Protein AF-A0A973G5G2-F1 (afdb_monomer)

Mean predicted aligned error: 9.24 Å

Sequence (227 aa):
MKKFGMILIFLMLTATFGAIELVQAQTAVSEKSVKGTSDQNSVIKGNQTISVSGNRSLNVGGRIDTNAGTDDVLTVGRNRTVNVSRNESEAVGTNHSLNVGASQNIAIGADQTVTVGATRRVSVGSHENTTIGGSQAVRVAKSMNTEIGDDKSERVGKNTLHKSGKDIVIEAGDQITLKAGSAMIVLKKNGEIIISGKDISVQGSGKINVKAAGTVELKGSKLITDK
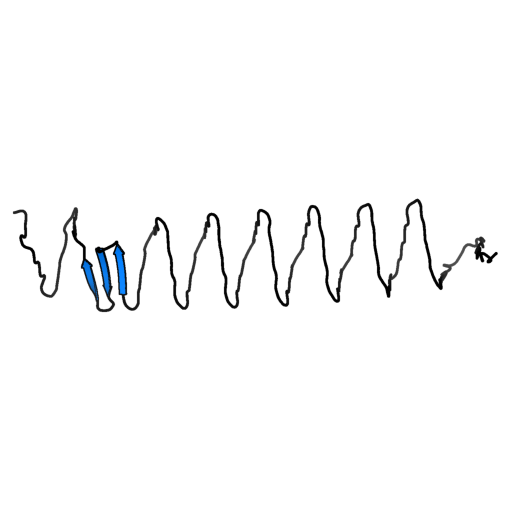
Radius of gyration: 41.06 Å; Cα contacts (8 Å, |Δi|>4): 42; chains: 1; bounding box: 90×42×122 Å

Secondary structure (DSSP, 8-state):
----------------SS----------SS------SS------SS------SS------SS------SS------SS------SS------SS------SS------SS------SS------SS------SS------SS------SS------SS------SS------SSEEEEEETTEEEEEETTS-EEEE-S------SSPPP---SS------S------

Solvent-accessible surface area (backbone atoms only — not comparable to full-atom values): 18568 Å² total; per-residue (Å²): 143,79,86,82,84,77,84,80,88,82,83,89,85,89,80,89,84,78,90,78,84,77,85,82,82,85,89,70,97,83,78,87,87,87,86,76,96,65,92,86,89,86,88,74,93,70,89,87,86,87,87,72,94,72,87,88,86,87,89,72,96,72,86,87,87,85,84,65,98,74,80,85,88,87,85,70,99,74,85,86,88,86,88,76,94,79,82,88,87,87,87,73,95,83,79,88,86,86,87,75,96,84,81,89,86,88,87,76,93,77,85,87,88,87,87,75,96,82,81,89,86,86,86,75,96,79,81,87,87,86,86,75,95,72,88,85,86,88,87,75,96,84,80,86,86,87,87,73,96,71,90,86,87,87,88,73,97,76,86,86,84,90,85,62,100,70,80,86,87,85,86,61,87,57,56,49,78,50,77,57,94,85,30,38,40,37,43,38,70,88,71,54,71,48,79,48,51,98,77,84,87,87,85,62,99,66,85,84,87,86,85,65,99,66,85,85,89,86,88,68,101,73,86,88,74,90,130

Foldseek 3Di:
DDDDPDPDDDDDDDDDDDDDDDDDDDDDPPDDDDDDPDDDDDDDPDDDDDDDPDDDDDDDPDDDDDDDPDDDDDDDPDDDDDDDPDDDDDDDDPDDDDDDDPDDDDDDPDDDDDDDPPDDDDDDPPDDDDDDPDDDDDDDDPDDDDDDPDDDDDDDPDDDDDDDPDDDDDDDPAKDWDDDPPFIWMQGPVRDIDGDDPDDDDDDPDDDDDDDPDDDDDDDPDDDDDD

Structure (mmCIF, N/CA/C/O backbone):
data_AF-A0A973G5G2-F1
#
_entry.id   AF-A0A973G5G2-F1
#
loop_
_atom_site.group_PDB
_atom_site.id
_atom_site.type_symbol
_atom_site.label_atom_id
_atom_site.label_alt_id
_atom_site.label_comp_id
_atom_site.label_asym_id
_atom_site.label_entity_id
_atom_site.label_seq_id
_atom_site.pdbx_PDB_ins_code
_atom_site.Cartn_x
_atom_site.Cartn_y
_atom_site.Cartn_z
_atom_site.occupancy
_atom_site.B_iso_or_equiv
_atom_site.auth_seq_id
_atom_site.auth_comp_id
_atom_site.auth_asym_id
_atom_site.auth_atom_id
_atom_site.pdbx_PDB_model_num
ATOM 1 N N . MET A 1 1 ? 49.455 -24.389 -53.774 1.00 40.56 1 MET A N 1
ATOM 2 C CA . MET A 1 1 ? 49.291 -23.323 -54.787 1.00 40.56 1 MET A CA 1
ATOM 3 C C . MET A 1 1 ? 47.820 -23.226 -55.185 1.00 40.56 1 MET A C 1
ATOM 5 O O . MET A 1 1 ? 47.367 -23.996 -56.019 1.00 40.56 1 MET A O 1
ATOM 9 N N . LYS A 1 2 ? 47.047 -22.345 -54.542 1.00 37.03 2 LYS A N 1
ATOM 10 C CA . LYS A 1 2 ? 45.670 -22.009 -54.944 1.00 37.03 2 LYS A CA 1
ATOM 11 C C . LYS A 1 2 ? 45.592 -20.485 -55.030 1.00 37.03 2 LYS A C 1
ATOM 13 O O . LYS A 1 2 ? 46.045 -19.795 -54.124 1.00 37.03 2 LYS A O 1
ATOM 18 N N . LYS A 1 3 ? 45.174 -20.005 -56.200 1.00 35.41 3 LYS A N 1
ATOM 19 C CA . LYS A 1 3 ? 45.321 -18.633 -56.696 1.00 35.41 3 LYS A CA 1
ATOM 20 C C . LYS A 1 3 ? 44.462 -17.659 -55.879 1.00 35.41 3 LYS A C 1
ATOM 22 O O . LYS A 1 3 ? 43.253 -17.843 -55.799 1.00 35.41 3 LYS A O 1
ATOM 27 N N . PHE A 1 4 ? 45.082 -16.619 -55.322 1.00 34.94 4 PHE A N 1
ATOM 28 C CA . PHE A 1 4 ? 44.383 -15.432 -54.828 1.00 34.94 4 PHE A CA 1
ATOM 29 C C . PHE A 1 4 ? 43.901 -14.620 -56.036 1.00 34.94 4 PHE A C 1
ATOM 31 O O . PHE A 1 4 ? 44.701 -14.007 -56.738 1.00 34.94 4 PHE A O 1
ATOM 38 N N . GLY A 1 5 ? 42.597 -14.644 -56.304 1.00 35.00 5 GLY A N 1
ATOM 39 C CA . GLY A 1 5 ? 41.954 -13.707 -57.221 1.00 35.00 5 GLY A CA 1
ATOM 40 C C . GLY A 1 5 ? 41.713 -12.384 -56.502 1.00 35.00 5 GLY A C 1
ATOM 41 O O . GLY A 1 5 ? 40.655 -12.184 -55.918 1.00 35.00 5 GLY A O 1
ATOM 42 N N . MET A 1 6 ? 42.714 -11.506 -56.500 1.00 35.34 6 MET A N 1
ATOM 43 C CA . MET A 1 6 ? 42.581 -10.124 -56.047 1.00 35.34 6 MET A CA 1
ATOM 44 C C . MET A 1 6 ? 41.843 -9.342 -57.140 1.00 35.34 6 MET A C 1
ATOM 46 O O . MET A 1 6 ? 42.436 -8.995 -58.158 1.00 35.34 6 MET A O 1
ATOM 50 N N . ILE A 1 7 ? 40.539 -9.102 -56.972 1.00 39.38 7 ILE A N 1
ATOM 51 C CA . ILE A 1 7 ? 39.810 -8.151 -57.820 1.00 39.38 7 ILE A CA 1
ATOM 52 C C . ILE A 1 7 ? 40.227 -6.748 -57.371 1.00 39.38 7 ILE A C 1
ATOM 54 O O . ILE A 1 7 ? 39.720 -6.194 -56.399 1.00 39.38 7 ILE A O 1
ATOM 58 N N . LEU A 1 8 ? 41.230 -6.223 -58.068 1.00 32.44 8 LEU A N 1
ATOM 59 C CA . LEU A 1 8 ? 41.666 -4.838 -58.025 1.00 32.44 8 LEU A CA 1
ATOM 60 C C . LEU A 1 8 ? 40.688 -4.024 -58.887 1.00 32.44 8 LEU A C 1
ATOM 62 O O . LEU A 1 8 ? 40.779 -4.052 -60.111 1.00 32.44 8 LEU A O 1
ATOM 66 N N . ILE A 1 9 ? 39.729 -3.325 -58.276 1.00 41.38 9 ILE A N 1
ATOM 67 C CA . ILE A 1 9 ? 38.978 -2.272 -58.974 1.00 41.38 9 ILE A CA 1
ATOM 68 C C . ILE A 1 9 ? 39.689 -0.957 -58.671 1.00 41.38 9 ILE A C 1
ATOM 70 O O . ILE A 1 9 ? 39.568 -0.411 -57.578 1.00 41.38 9 ILE A O 1
ATOM 74 N N . PHE A 1 10 ? 40.452 -0.470 -59.647 1.00 41.41 10 PHE A N 1
ATOM 75 C CA . PHE A 1 10 ? 40.953 0.897 -59.678 1.00 41.41 10 PHE A CA 1
ATOM 76 C C . PHE A 1 10 ? 40.547 1.510 -61.017 1.00 41.41 10 PHE A C 1
ATOM 78 O O . PHE A 1 10 ? 41.034 1.086 -62.062 1.00 41.41 10 PHE A O 1
ATOM 85 N N . LEU A 1 11 ? 39.665 2.509 -60.991 1.00 40.06 11 LEU A N 1
ATOM 86 C CA . LEU A 1 11 ? 39.620 3.515 -62.047 1.00 40.06 11 LEU A CA 1
ATOM 87 C C . LEU A 1 11 ? 39.282 4.876 -61.430 1.00 40.06 11 LEU A C 1
ATOM 89 O O . LEU A 1 11 ? 38.150 5.149 -61.044 1.00 40.06 11 LEU A O 1
ATOM 93 N N . MET A 1 12 ? 40.317 5.705 -61.323 1.00 47.62 12 MET A N 1
ATOM 94 C CA . MET A 1 12 ? 40.243 7.161 -61.232 1.00 47.62 12 MET A CA 1
ATOM 95 C C . MET A 1 12 ? 40.042 7.716 -62.648 1.00 47.62 12 MET A C 1
ATOM 97 O O . MET A 1 12 ? 40.896 7.452 -63.491 1.00 47.62 12 MET A O 1
ATOM 101 N N . LEU A 1 13 ? 38.996 8.514 -62.898 1.00 37.25 13 LEU A N 1
ATOM 102 C CA . LEU A 1 13 ? 39.094 9.706 -63.756 1.00 37.25 13 LEU A CA 1
ATOM 103 C C . LEU A 1 13 ? 37.899 10.656 -63.549 1.00 37.25 13 LEU A C 1
ATOM 105 O O . LEU A 1 13 ? 36.748 10.239 -63.487 1.00 37.25 13 LEU A O 1
ATOM 109 N N . THR A 1 14 ? 38.219 11.941 -63.417 1.00 56.00 14 THR A N 1
ATOM 110 C CA . THR A 1 14 ? 37.361 13.090 -63.093 1.00 56.00 14 THR A CA 1
ATOM 111 C C . THR A 1 14 ? 36.607 13.651 -64.305 1.00 56.00 14 THR A C 1
ATOM 113 O O . THR A 1 14 ? 37.226 13.845 -65.348 1.00 56.00 14 THR A O 1
ATOM 116 N N . ALA A 1 15 ? 35.340 14.052 -64.138 1.00 37.00 15 ALA A N 1
ATOM 117 C CA . ALA A 1 15 ? 34.684 15.086 -64.951 1.00 37.00 15 ALA A CA 1
ATOM 118 C C . ALA A 1 15 ? 33.550 15.756 -64.151 1.00 37.00 15 ALA A C 1
ATOM 120 O O . ALA A 1 15 ? 32.778 15.090 -63.465 1.00 37.00 15 ALA A O 1
ATOM 121 N N . THR A 1 16 ? 33.487 17.085 -64.201 1.00 45.72 16 THR A N 1
ATOM 122 C CA . THR A 1 16 ? 32.404 17.916 -63.665 1.00 45.72 16 THR A CA 1
ATOM 123 C C . THR A 1 16 ? 31.118 17.777 -64.496 1.00 45.72 16 THR A C 1
ATOM 125 O O . THR A 1 16 ? 31.180 17.532 -65.695 1.00 45.72 16 THR A O 1
ATOM 128 N N . PHE A 1 17 ? 29.984 18.046 -63.830 1.00 41.94 17 PHE A N 1
ATOM 129 C CA . PHE A 1 17 ? 28.582 18.130 -64.291 1.00 41.94 17 PHE A CA 1
ATOM 130 C C . PHE A 1 17 ? 27.730 16.846 -64.251 1.00 41.94 17 PHE A C 1
ATOM 132 O O . PHE A 1 17 ? 27.960 15.885 -64.972 1.00 41.94 17 PHE A O 1
ATOM 139 N N . GLY A 1 18 ? 26.656 16.917 -63.450 1.00 40.97 18 GLY A N 1
ATOM 140 C CA . GLY A 1 18 ? 25.568 15.938 -63.374 1.00 40.97 18 GLY A CA 1
ATOM 141 C C . GLY A 1 18 ? 25.739 14.941 -62.230 1.00 40.97 18 GLY A C 1
ATOM 142 O O . GLY A 1 18 ? 26.776 14.302 -62.110 1.00 40.97 18 GLY A O 1
ATOM 143 N N . ALA A 1 19 ? 24.732 14.818 -61.362 1.00 46.28 19 ALA A N 1
ATOM 144 C CA . ALA A 1 19 ? 24.719 13.817 -60.300 1.00 46.28 19 ALA A CA 1
ATOM 145 C C . ALA A 1 19 ? 24.839 12.409 -60.913 1.00 46.28 19 ALA A C 1
ATOM 147 O O . ALA A 1 19 ? 23.894 11.909 -61.516 1.00 46.28 19 ALA A O 1
ATOM 148 N N . ILE A 1 20 ? 26.008 11.782 -60.788 1.00 50.12 20 ILE A N 1
ATOM 149 C CA . ILE A 1 20 ? 26.197 10.370 -61.117 1.00 50.12 20 ILE A CA 1
ATOM 150 C C . ILE A 1 20 ? 25.650 9.568 -59.933 1.00 50.12 20 ILE A C 1
ATOM 152 O O . ILE A 1 20 ? 26.276 9.514 -58.873 1.00 50.12 20 ILE A O 1
ATOM 156 N N . GLU A 1 21 ? 24.478 8.953 -60.092 1.00 54.88 21 GLU A N 1
ATOM 157 C CA . GLU A 1 21 ? 24.046 7.878 -59.197 1.00 54.88 21 GLU A CA 1
ATOM 158 C C . GLU A 1 21 ? 24.860 6.620 -59.510 1.00 54.88 21 GLU A C 1
ATOM 160 O O . GLU A 1 21 ? 24.662 5.950 -60.522 1.00 54.88 21 GLU A O 1
ATOM 165 N N . LEU A 1 22 ? 25.810 6.297 -58.635 1.00 51.34 22 LEU A N 1
ATOM 166 C CA . LEU A 1 22 ? 26.561 5.052 -58.704 1.00 51.34 22 LEU A CA 1
ATOM 167 C C . LEU A 1 22 ? 25.828 3.981 -57.885 1.00 51.34 22 LEU A C 1
ATOM 169 O O . LEU A 1 22 ? 25.924 3.955 -56.658 1.00 51.34 22 LEU A O 1
ATOM 173 N N . VAL A 1 23 ? 25.116 3.071 -58.551 1.00 59.56 23 VAL A N 1
ATOM 174 C CA . VAL A 1 23 ? 24.572 1.870 -57.899 1.00 59.56 23 VAL A CA 1
ATOM 175 C C . VAL A 1 23 ? 25.705 0.857 -57.730 1.00 59.56 23 VAL A C 1
ATOM 177 O O . VAL A 1 23 ? 26.100 0.179 -58.675 1.00 59.56 23 VAL A O 1
ATOM 180 N N . GLN A 1 24 ? 26.256 0.754 -56.520 1.00 63.56 24 GLN A N 1
ATOM 181 C CA . GLN A 1 24 ? 27.240 -0.274 -56.177 1.00 63.56 24 GLN A CA 1
ATOM 182 C C . GLN A 1 24 ? 26.531 -1.498 -55.578 1.00 63.56 24 GLN A C 1
ATOM 184 O O . GLN A 1 24 ? 26.095 -1.469 -54.430 1.00 63.56 24 GLN A O 1
ATOM 189 N N . ALA A 1 25 ? 26.435 -2.591 -56.337 1.00 65.12 25 ALA A N 1
ATOM 190 C CA . ALA A 1 25 ? 26.027 -3.897 -55.819 1.00 65.12 25 ALA A CA 1
ATOM 191 C C . ALA A 1 25 ? 27.277 -4.741 -55.530 1.00 65.12 25 ALA A C 1
ATOM 193 O O . ALA A 1 25 ? 28.081 -4.994 -56.425 1.00 65.12 25 ALA A O 1
ATOM 194 N N . GLN A 1 26 ? 27.453 -5.179 -54.282 1.00 69.50 26 GLN A N 1
ATOM 195 C CA . GLN A 1 26 ? 28.562 -6.049 -53.889 1.00 69.50 26 GLN A CA 1
ATOM 196 C C . GLN A 1 26 ? 28.017 -7.372 -53.350 1.00 69.50 26 GLN A C 1
ATOM 198 O O . GLN A 1 26 ? 27.466 -7.419 -52.252 1.00 69.50 26 GLN A O 1
ATOM 203 N N . THR A 1 27 ? 28.207 -8.450 -54.108 1.00 75.62 27 THR A N 1
ATOM 204 C CA . T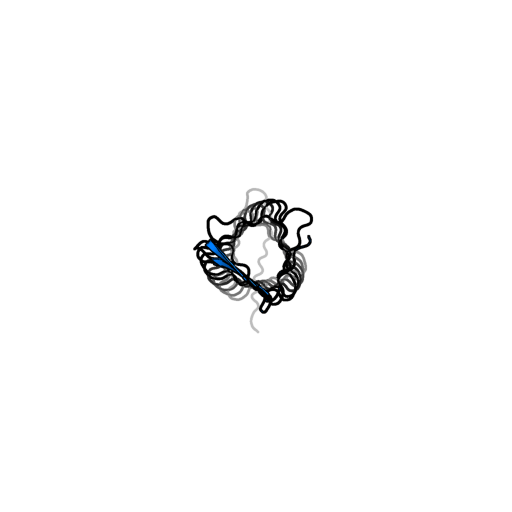HR A 1 27 ? 27.827 -9.814 -53.713 1.00 75.62 27 THR A CA 1
ATOM 205 C C . THR A 1 27 ? 29.063 -10.560 -53.213 1.00 75.62 27 THR A C 1
ATOM 207 O O . THR A 1 27 ? 30.052 -10.670 -53.934 1.00 75.62 27 THR A O 1
ATOM 210 N N . ALA A 1 28 ? 29.017 -11.091 -51.991 1.00 74.06 28 ALA A N 1
ATOM 211 C CA . ALA A 1 28 ? 30.019 -12.020 -51.465 1.00 74.06 28 ALA A CA 1
ATOM 212 C C . ALA A 1 28 ? 29.360 -13.394 -51.274 1.00 74.06 28 ALA A C 1
ATOM 214 O O . ALA A 1 28 ? 28.273 -13.474 -50.712 1.00 74.06 28 ALA A O 1
ATOM 215 N N . VAL A 1 29 ? 29.995 -14.467 -51.758 1.00 72.50 29 VAL A N 1
ATOM 216 C CA . VAL A 1 29 ? 29.400 -15.823 -51.795 1.00 72.50 29 VAL A CA 1
ATOM 217 C C . VAL A 1 29 ? 29.747 -16.653 -50.545 1.00 72.50 29 VAL A C 1
ATOM 219 O O . VAL A 1 29 ? 29.196 -17.728 -50.342 1.00 72.50 29 VAL A O 1
ATOM 222 N N . SER A 1 30 ? 30.645 -16.163 -49.684 1.00 78.88 30 SER A N 1
ATOM 223 C CA . SER A 1 30 ? 31.039 -16.841 -48.440 1.00 78.88 30 SER A CA 1
ATOM 224 C C . SER A 1 30 ? 31.148 -15.879 -47.256 1.00 78.88 30 SER A C 1
ATOM 226 O O . SER A 1 30 ? 30.291 -15.886 -46.380 1.00 78.88 30 SER A O 1
ATOM 228 N N . GLU A 1 31 ? 32.174 -15.029 -47.230 1.00 84.31 31 GLU A N 1
ATOM 229 C CA . GLU A 1 31 ? 32.472 -14.136 -46.108 1.00 84.31 31 GLU A CA 1
ATOM 230 C C . GLU A 1 31 ? 32.923 -12.762 -46.612 1.00 84.31 31 GLU A C 1
ATOM 232 O O . GLU A 1 31 ? 33.688 -12.648 -47.573 1.00 84.31 31 GLU A O 1
ATOM 237 N N . LYS A 1 32 ? 32.464 -11.704 -45.938 1.00 86.19 32 LYS A N 1
ATOM 238 C CA . LYS A 1 32 ? 32.974 -10.341 -46.095 1.00 86.19 32 LYS A CA 1
ATOM 239 C C . LYS A 1 32 ? 33.477 -9.865 -44.734 1.00 86.19 32 LYS A C 1
ATOM 241 O O . LYS A 1 32 ? 32.682 -9.699 -43.816 1.00 86.19 32 LYS A O 1
ATOM 246 N N . SER A 1 33 ? 34.779 -9.613 -44.627 1.00 87.56 33 SER A N 1
ATOM 247 C CA . SER A 1 33 ? 35.410 -9.033 -43.437 1.00 87.56 33 SER A CA 1
ATOM 248 C C . SER A 1 33 ? 35.859 -7.603 -43.732 1.00 87.56 33 SER A C 1
ATOM 250 O O . SER A 1 33 ? 36.426 -7.330 -44.790 1.00 87.56 33 SER A O 1
ATOM 252 N N . VAL A 1 34 ? 35.582 -6.680 -42.812 1.00 87.69 34 VAL A N 1
ATOM 253 C CA . VAL A 1 34 ? 36.004 -5.275 -42.882 1.00 87.69 34 VAL A CA 1
ATOM 254 C C . VAL A 1 34 ? 36.746 -4.961 -41.588 1.00 87.69 34 VAL A C 1
ATOM 256 O O . VAL A 1 34 ? 36.188 -5.116 -40.504 1.00 87.69 34 VAL A O 1
ATOM 259 N N . LYS A 1 35 ? 38.005 -4.528 -41.692 1.00 90.19 35 LYS A N 1
ATOM 260 C CA . LYS A 1 35 ? 38.853 -4.174 -40.548 1.00 90.19 35 LYS A CA 1
ATOM 261 C C . LYS A 1 35 ? 39.367 -2.748 -40.724 1.00 90.19 35 LYS A C 1
ATOM 263 O O . LYS A 1 35 ? 40.200 -2.502 -41.590 1.00 90.19 35 LYS A O 1
ATOM 268 N N . GLY A 1 36 ? 38.864 -1.828 -39.908 1.00 86.81 36 GLY A N 1
ATOM 269 C CA . GLY A 1 36 ? 39.382 -0.464 -39.787 1.00 86.81 36 GLY A CA 1
ATOM 270 C C . GLY A 1 36 ? 40.232 -0.312 -38.526 1.00 86.81 36 GLY A C 1
ATOM 271 O O . GLY A 1 36 ? 40.019 -1.021 -37.545 1.00 86.81 36 GLY A O 1
ATOM 272 N N . THR A 1 37 ? 41.201 0.601 -38.546 1.00 93.25 37 THR A N 1
ATOM 273 C CA . THR A 1 37 ? 42.021 0.987 -37.376 1.00 93.25 37 THR A CA 1
ATOM 274 C C . THR A 1 37 ? 41.648 2.364 -36.821 1.00 93.25 37 THR A C 1
ATOM 276 O O . THR A 1 37 ? 42.248 2.827 -35.857 1.00 93.25 37 THR A O 1
ATOM 279 N N . SER A 1 38 ? 40.686 3.026 -37.456 1.00 94.69 38 SER A N 1
ATOM 280 C CA . SER A 1 38 ? 40.215 4.379 -37.158 1.00 94.69 38 SER A CA 1
ATOM 281 C C . SER A 1 38 ? 38.694 4.422 -37.336 1.00 94.69 38 SER A C 1
ATOM 283 O O . SER A 1 38 ? 38.058 3.376 -37.497 1.00 94.69 38 SER A O 1
ATOM 285 N N . ASP A 1 39 ? 38.121 5.621 -37.327 1.00 94.81 39 ASP A N 1
ATOM 286 C CA . ASP A 1 39 ? 36.678 5.829 -37.381 1.00 94.81 39 ASP A CA 1
ATOM 287 C C . ASP A 1 39 ? 36.031 5.282 -38.664 1.00 94.81 39 ASP A C 1
ATOM 289 O O . ASP A 1 39 ? 36.635 5.199 -39.739 1.00 94.81 39 ASP A O 1
ATOM 293 N N . GLN A 1 40 ? 34.767 4.888 -38.533 1.00 94.50 40 GLN A N 1
ATOM 294 C CA . GLN A 1 40 ? 33.912 4.458 -39.632 1.00 94.50 40 GLN A CA 1
ATOM 295 C C . GLN A 1 40 ? 32.606 5.250 -39.557 1.00 94.50 40 GLN A C 1
ATOM 297 O O . GLN A 1 40 ? 31.801 5.038 -38.652 1.00 94.50 40 GLN A O 1
ATOM 302 N N . ASN A 1 41 ? 32.383 6.140 -40.525 1.00 93.69 41 ASN A N 1
ATOM 303 C CA . ASN A 1 41 ? 31.179 6.965 -40.607 1.00 93.69 41 ASN A CA 1
ATOM 304 C C . ASN A 1 41 ? 30.346 6.527 -41.815 1.00 93.69 41 ASN A C 1
ATOM 306 O O . ASN A 1 41 ? 30.858 6.433 -42.928 1.00 93.69 41 ASN A O 1
ATOM 310 N N . SER A 1 42 ? 29.050 6.295 -41.604 1.00 93.25 42 SER A N 1
ATOM 311 C CA . SER A 1 42 ? 28.090 5.952 -42.656 1.00 93.25 42 SER A CA 1
ATOM 312 C C . SER A 1 42 ? 26.913 6.916 -42.596 1.00 93.25 42 SER A C 1
ATOM 314 O O . SER A 1 42 ? 26.262 7.027 -41.561 1.00 93.25 42 SER A O 1
ATOM 316 N N . VAL A 1 43 ? 26.627 7.596 -43.705 1.00 94.69 43 VAL A N 1
ATOM 317 C CA . VAL A 1 43 ? 25.500 8.529 -43.829 1.00 94.69 43 VAL A CA 1
ATOM 318 C C . VAL A 1 43 ? 24.577 8.027 -44.928 1.00 94.69 43 VAL A C 1
ATOM 320 O O . VAL A 1 43 ? 24.995 7.865 -46.071 1.00 94.69 43 VAL A O 1
ATOM 323 N N . ILE A 1 44 ? 23.314 7.791 -44.581 1.00 94.50 44 ILE A N 1
ATOM 324 C CA . ILE A 1 44 ? 22.277 7.317 -45.497 1.00 94.50 44 ILE A CA 1
ATOM 325 C C . ILE A 1 44 ? 21.160 8.359 -45.462 1.00 94.50 44 ILE A C 1
ATOM 327 O O . ILE A 1 44 ? 20.603 8.625 -44.404 1.00 94.50 44 ILE A O 1
ATOM 331 N N . LYS A 1 45 ? 20.867 8.989 -46.604 1.00 94.56 45 LYS A N 1
ATOM 332 C CA . LYS A 1 45 ? 19.800 10.005 -46.705 1.00 94.56 45 LYS A CA 1
ATOM 333 C C . LYS A 1 45 ? 18.406 9.397 -46.879 1.00 94.56 45 LYS A C 1
ATOM 335 O O . LYS A 1 45 ? 17.419 10.058 -46.583 1.00 94.56 45 LYS A O 1
ATOM 340 N N . GLY A 1 46 ? 18.347 8.179 -47.418 1.00 93.75 46 GLY A N 1
ATOM 341 C CA . GLY A 1 46 ? 17.124 7.397 -47.565 1.00 93.75 46 GLY A CA 1
ATOM 342 C C . GLY A 1 46 ? 16.963 6.380 -46.437 1.00 93.75 46 GLY A C 1
ATOM 343 O O . GLY A 1 46 ? 17.412 6.594 -45.314 1.00 93.75 46 GLY A O 1
ATOM 344 N N . ASN A 1 47 ? 16.363 5.238 -46.760 1.00 95.31 47 ASN A N 1
ATOM 345 C CA . ASN A 1 47 ? 16.096 4.181 -45.790 1.00 95.31 47 ASN A CA 1
ATOM 346 C C . ASN A 1 47 ? 17.269 3.202 -45.673 1.00 95.31 47 ASN A C 1
ATOM 348 O O . ASN A 1 47 ? 17.949 2.902 -46.655 1.00 95.31 47 ASN A O 1
ATOM 352 N N . GLN A 1 48 ? 17.452 2.639 -44.479 1.00 97.12 48 GLN A N 1
ATOM 353 C CA . GLN A 1 48 ? 18.350 1.513 -44.243 1.00 97.12 48 GLN A CA 1
ATOM 354 C C . GLN A 1 48 ? 17.536 0.286 -43.830 1.00 97.12 48 GLN A C 1
ATOM 356 O O . GLN A 1 48 ? 16.722 0.344 -42.912 1.00 97.12 48 GLN A O 1
ATOM 361 N N . THR A 1 49 ? 17.792 -0.849 -44.474 1.00 96.19 49 THR A N 1
ATOM 362 C CA . THR A 1 49 ? 17.221 -2.144 -44.092 1.00 96.19 49 THR A CA 1
ATOM 363 C C . THR A 1 49 ? 18.348 -3.149 -43.929 1.00 96.19 49 THR A C 1
ATOM 365 O O . THR A 1 49 ? 19.217 -3.263 -44.791 1.00 96.19 49 THR A O 1
ATOM 368 N N . ILE A 1 50 ? 18.343 -3.879 -42.814 1.00 95.44 50 ILE A N 1
ATOM 369 C CA . ILE A 1 50 ? 19.325 -4.921 -42.512 1.00 95.44 50 ILE A CA 1
ATOM 370 C C . ILE A 1 50 ? 18.559 -6.216 -42.276 1.00 95.44 50 ILE A C 1
ATOM 372 O O . ILE A 1 50 ? 17.739 -6.294 -41.367 1.00 95.44 50 ILE A O 1
ATOM 376 N N . SER A 1 51 ? 18.845 -7.234 -43.082 1.00 95.25 51 SER A N 1
ATOM 377 C CA . SER A 1 51 ? 18.302 -8.582 -42.911 1.00 95.25 51 SER A CA 1
ATOM 378 C C . SER A 1 51 ? 19.436 -9.540 -42.579 1.00 95.25 51 SER A C 1
ATOM 380 O O . SER A 1 51 ? 20.429 -9.606 -43.299 1.00 95.25 51 SER A O 1
ATOM 382 N N . VAL A 1 52 ? 19.292 -10.276 -41.480 1.00 95.75 52 VAL A N 1
ATOM 383 C CA . VAL A 1 52 ? 20.250 -11.292 -41.035 1.00 95.75 52 VAL A CA 1
ATOM 384 C C . VAL A 1 52 ? 19.462 -12.564 -40.762 1.00 95.75 52 VAL A C 1
ATOM 386 O O . VAL A 1 52 ? 18.638 -12.588 -39.857 1.00 95.75 52 VAL A O 1
ATOM 389 N N . SER A 1 53 ? 19.691 -13.614 -41.549 1.00 95.12 53 SER A N 1
ATOM 390 C CA . SER A 1 53 ? 18.999 -14.902 -41.369 1.00 95.12 53 SER A CA 1
ATOM 391 C C . SER A 1 53 ? 19.559 -15.721 -40.203 1.00 95.12 53 SER A C 1
ATOM 393 O O . SER A 1 53 ? 18.865 -16.572 -39.657 1.00 95.12 53 SER A O 1
ATOM 395 N N . GLY A 1 54 ? 20.828 -15.486 -39.855 1.00 94.75 54 GLY A N 1
ATOM 396 C CA . GLY A 1 54 ? 21.497 -16.085 -38.704 1.00 94.75 54 GLY A CA 1
ATOM 397 C C . GLY A 1 54 ? 21.477 -15.166 -37.482 1.00 94.75 54 GLY A C 1
ATOM 398 O O . GLY A 1 54 ? 20.488 -14.502 -37.189 1.00 94.75 54 GLY A O 1
ATOM 399 N N . ASN A 1 55 ? 22.608 -15.098 -36.781 1.00 96.88 55 ASN A N 1
ATOM 400 C CA . ASN A 1 55 ? 22.746 -14.307 -35.561 1.00 96.88 55 ASN A CA 1
ATOM 401 C C . ASN A 1 55 ? 23.381 -12.939 -35.834 1.00 96.88 55 ASN A C 1
ATOM 403 O O . ASN A 1 55 ? 24.304 -12.819 -36.639 1.00 96.88 55 ASN A O 1
ATOM 407 N N . ARG A 1 56 ? 22.952 -11.921 -35.082 1.00 97.75 56 ARG A N 1
ATOM 408 C CA . ARG A 1 56 ? 23.635 -10.625 -34.984 1.00 97.75 56 ARG A CA 1
ATOM 409 C C . ARG A 1 56 ? 24.286 -10.509 -33.608 1.00 97.75 56 ARG A C 1
ATOM 411 O O . ARG A 1 56 ? 23.585 -10.504 -32.603 1.00 97.75 56 ARG A O 1
ATOM 418 N N . SER A 1 57 ? 25.610 -10.383 -33.572 1.00 97.06 57 SER A N 1
ATOM 419 C CA . SER A 1 57 ? 26.375 -10.073 -32.358 1.00 97.06 57 SER A CA 1
ATOM 420 C C . SER A 1 57 ? 26.987 -8.684 -32.494 1.00 97.06 57 SER A C 1
ATOM 422 O O . SER A 1 57 ? 27.615 -8.389 -33.509 1.00 97.06 57 SER A O 1
ATOM 424 N N . LEU A 1 58 ? 26.818 -7.839 -31.478 1.00 97.06 58 LEU A N 1
ATOM 425 C CA . LEU A 1 58 ? 27.390 -6.495 -31.420 1.00 97.06 58 LEU A CA 1
ATOM 426 C C . LEU A 1 58 ? 28.210 -6.368 -30.138 1.00 97.06 58 LEU A C 1
ATOM 428 O O . LEU A 1 58 ? 27.671 -6.510 -29.047 1.00 97.06 58 LEU A O 1
ATOM 432 N N . ASN A 1 59 ? 29.500 -6.079 -30.285 1.00 96.81 59 ASN A N 1
ATOM 433 C CA . ASN A 1 59 ? 30.402 -5.814 -29.172 1.00 96.81 59 ASN A CA 1
ATOM 434 C C . ASN A 1 59 ? 30.937 -4.393 -29.325 1.00 96.81 59 ASN A C 1
ATOM 436 O O . ASN A 1 59 ? 31.564 -4.075 -30.335 1.00 96.81 59 ASN A O 1
ATOM 440 N N . VAL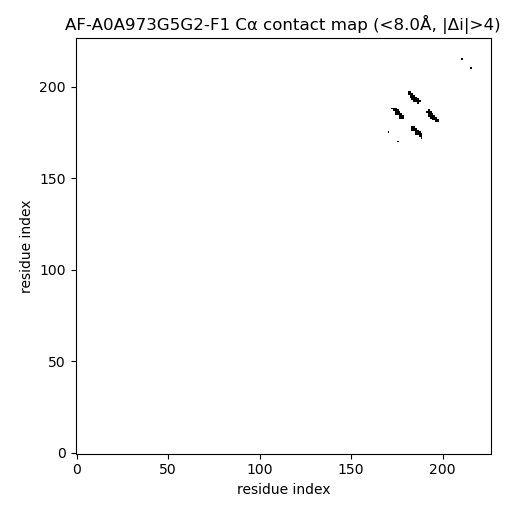 A 1 60 ? 30.681 -3.543 -28.336 1.00 97.50 60 VAL A N 1
ATOM 441 C CA . VAL A 1 60 ? 31.145 -2.153 -28.304 1.00 97.50 60 VAL A CA 1
ATOM 442 C C . VAL A 1 60 ? 31.894 -1.963 -26.993 1.00 97.50 60 VAL A C 1
ATOM 444 O O . VAL A 1 60 ? 31.325 -2.168 -25.929 1.00 97.50 60 VAL A O 1
ATOM 447 N N . GLY A 1 61 ? 33.178 -1.607 -27.064 1.00 96.69 61 GLY A N 1
ATOM 448 C CA . GLY A 1 61 ? 33.994 -1.371 -25.863 1.00 96.69 61 GLY A CA 1
ATOM 449 C C . GLY A 1 61 ? 33.703 -0.033 -25.172 1.00 96.69 61 GLY A C 1
ATOM 450 O O . GLY A 1 61 ? 34.100 0.168 -24.030 1.00 96.69 61 GLY A O 1
ATOM 451 N N . GLY A 1 62 ? 33.032 0.880 -25.879 1.00 96.94 62 GLY A N 1
ATOM 452 C CA . GLY A 1 62 ? 32.607 2.184 -25.382 1.00 96.94 62 GLY A CA 1
ATOM 453 C C . GLY A 1 62 ? 31.093 2.274 -25.187 1.00 96.94 62 GLY A C 1
ATOM 454 O O . GLY A 1 62 ? 30.443 1.348 -24.712 1.00 96.94 62 GLY A O 1
ATOM 455 N N . ARG A 1 63 ? 30.531 3.421 -25.564 1.00 97.06 63 ARG A N 1
ATOM 456 C CA . ARG A 1 63 ? 29.114 3.769 -25.405 1.00 97.06 63 ARG A CA 1
ATOM 457 C C . ARG A 1 63 ? 28.343 3.555 -26.706 1.00 97.06 63 ARG A C 1
ATOM 459 O O . ARG A 1 63 ? 28.885 3.771 -27.786 1.00 97.06 63 ARG A O 1
ATOM 466 N N . ILE A 1 64 ? 27.074 3.179 -26.578 1.00 98.06 64 ILE A N 1
ATOM 467 C CA . ILE A 1 64 ? 26.094 3.193 -27.664 1.00 98.06 64 ILE A CA 1
ATOM 468 C C . ILE A 1 64 ? 25.129 4.340 -27.379 1.00 98.06 64 ILE A C 1
ATOM 470 O O . ILE A 1 64 ? 24.530 4.368 -26.307 1.00 98.06 64 ILE A O 1
ATOM 474 N N 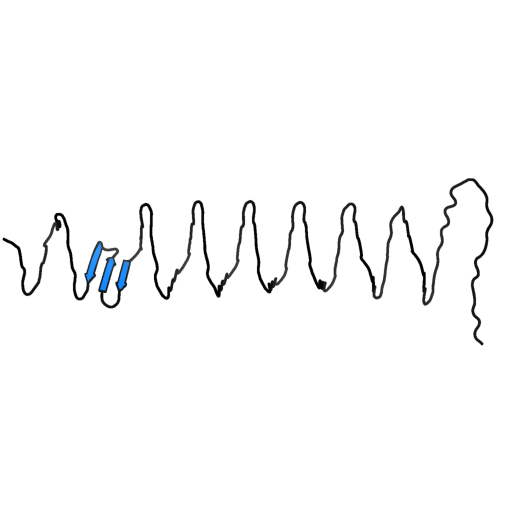. ASP A 1 65 ? 24.965 5.245 -28.339 1.00 97.25 65 ASP A N 1
ATOM 475 C CA . ASP A 1 65 ? 23.861 6.202 -28.350 1.00 97.25 65 ASP A CA 1
ATOM 476 C C . ASP A 1 65 ? 22.903 5.826 -29.473 1.00 97.25 65 ASP A C 1
ATOM 478 O O . ASP A 1 65 ? 23.319 5.474 -30.578 1.00 97.25 65 ASP A O 1
ATOM 482 N N . THR A 1 66 ? 21.608 5.894 -29.199 1.00 97.06 66 THR A N 1
ATOM 483 C CA . THR A 1 66 ? 20.558 5.697 -30.198 1.00 97.06 66 THR A CA 1
ATOM 484 C C . THR A 1 66 ? 19.559 6.826 -30.046 1.00 97.06 66 THR A C 1
ATOM 486 O O . THR A 1 66 ? 19.139 7.135 -28.936 1.00 97.06 66 THR A O 1
ATOM 489 N N . ASN A 1 67 ? 19.213 7.460 -31.160 1.00 97.25 67 ASN A N 1
ATOM 490 C CA . ASN A 1 67 ? 18.250 8.548 -31.199 1.00 97.25 67 ASN A CA 1
ATOM 491 C C . ASN A 1 67 ? 17.279 8.297 -32.351 1.00 97.25 67 ASN A C 1
ATOM 493 O O . ASN A 1 67 ? 17.681 8.338 -33.515 1.00 97.25 67 ASN A O 1
ATOM 497 N N . ALA A 1 68 ? 16.018 8.036 -32.021 1.00 97.00 68 ALA A N 1
ATOM 498 C CA . ALA A 1 68 ? 14.927 7.958 -32.980 1.00 97.00 68 ALA A CA 1
ATOM 499 C C . ALA A 1 68 ? 14.165 9.288 -32.952 1.00 97.00 68 ALA A C 1
ATOM 501 O O . ALA A 1 68 ? 13.752 9.746 -31.893 1.00 97.00 68 ALA A O 1
ATOM 502 N N . GLY A 1 69 ? 13.998 9.934 -34.110 1.00 96.31 69 GLY A N 1
ATOM 503 C CA . GLY A 1 69 ? 13.291 11.221 -34.191 1.00 96.31 69 GLY A CA 1
ATOM 504 C C . GLY A 1 69 ? 11.766 11.112 -34.089 1.00 96.31 69 GLY A C 1
ATOM 505 O O . GLY A 1 69 ? 11.095 12.128 -33.948 1.00 96.31 69 GLY A O 1
ATOM 506 N N . THR A 1 70 ? 11.227 9.896 -34.205 1.00 97.19 70 THR A N 1
ATOM 507 C CA . THR A 1 70 ? 9.795 9.589 -34.106 1.00 97.19 70 THR A CA 1
ATOM 508 C C . THR A 1 70 ? 9.614 8.366 -33.205 1.00 97.19 70 THR A C 1
ATOM 510 O O . THR A 1 70 ? 9.797 8.488 -31.998 1.00 97.19 70 THR A O 1
ATOM 513 N N . ASP A 1 71 ? 9.350 7.193 -33.777 1.00 97.25 71 ASP A N 1
ATOM 514 C CA . ASP A 1 71 ? 9.062 5.969 -33.034 1.00 97.25 71 ASP A CA 1
ATOM 515 C C . ASP A 1 71 ? 10.255 5.001 -33.042 1.00 97.25 71 ASP A C 1
ATOM 517 O O . ASP A 1 71 ? 10.969 4.873 -34.040 1.00 97.25 71 ASP A O 1
ATOM 521 N N . ASP A 1 72 ? 10.431 4.274 -31.937 1.00 98.00 72 ASP A N 1
ATOM 522 C CA . ASP A 1 72 ? 11.295 3.094 -31.838 1.00 98.00 72 ASP A CA 1
ATOM 523 C C . ASP A 1 72 ? 10.437 1.882 -31.453 1.00 98.00 72 ASP A C 1
ATOM 525 O O . ASP A 1 72 ? 9.799 1.858 -30.398 1.00 98.00 72 ASP A O 1
ATOM 529 N N . VAL A 1 73 ? 10.382 0.882 -32.334 1.00 97.88 73 VAL A N 1
ATOM 530 C CA . VAL A 1 73 ? 9.536 -0.305 -32.171 1.00 97.88 73 VAL A CA 1
ATOM 531 C C . VAL A 1 73 ? 10.409 -1.550 -32.131 1.00 97.88 73 VAL A C 1
ATOM 533 O O . VAL A 1 73 ? 11.019 -1.942 -33.126 1.00 97.88 73 VAL A O 1
ATOM 536 N N . LEU A 1 74 ? 10.394 -2.236 -30.988 1.00 97.81 74 LEU A N 1
ATOM 537 C CA . LEU A 1 74 ? 11.084 -3.505 -30.789 1.00 97.81 74 LEU A CA 1
ATOM 538 C C . LEU A 1 74 ? 10.079 -4.650 -30.650 1.00 97.81 74 LEU A C 1
ATOM 540 O O . LEU A 1 74 ? 9.321 -4.714 -29.687 1.00 97.81 74 LEU A O 1
ATOM 544 N N . THR A 1 75 ? 10.139 -5.610 -31.571 1.00 97.94 75 THR A N 1
ATOM 545 C CA . THR A 1 75 ? 9.418 -6.885 -31.457 1.00 97.94 75 THR A CA 1
ATOM 546 C C . THR A 1 75 ? 10.404 -8.018 -31.201 1.00 97.94 75 THR A C 1
ATOM 548 O O . THR A 1 75 ? 11.364 -8.198 -31.949 1.00 97.94 75 THR A O 1
ATOM 551 N N . VAL A 1 76 ? 10.158 -8.810 -30.157 1.00 98.25 76 VAL A N 1
ATOM 552 C CA . VAL A 1 76 ? 10.961 -9.990 -29.809 1.00 98.25 76 VAL A CA 1
ATOM 553 C C . VAL A 1 76 ? 10.049 -11.210 -29.804 1.00 98.25 76 VAL A C 1
ATOM 555 O O . VAL A 1 76 ? 9.134 -11.292 -28.998 1.00 98.25 76 VAL A O 1
ATOM 558 N N . GLY A 1 77 ? 10.293 -12.171 -30.700 1.00 97.62 77 GLY A N 1
ATOM 559 C CA . GLY A 1 77 ? 9.409 -13.337 -30.866 1.00 97.62 77 GLY A CA 1
ATOM 560 C C . GLY A 1 77 ? 9.526 -14.414 -29.780 1.00 97.62 77 GLY A C 1
ATOM 561 O O . GLY A 1 77 ? 8.718 -15.335 -29.746 1.00 97.62 77 GLY A O 1
ATOM 562 N N . ARG A 1 78 ? 10.550 -14.337 -28.920 1.00 97.75 78 ARG A N 1
ATOM 563 C CA . ARG A 1 78 ? 10.737 -15.228 -27.763 1.00 97.75 78 ARG A CA 1
ATOM 564 C C . ARG A 1 78 ? 11.066 -14.403 -26.517 1.00 97.75 78 ARG A C 1
ATOM 566 O O . ARG A 1 78 ? 10.215 -13.684 -26.021 1.00 97.75 78 ARG A O 1
ATOM 573 N N . ASN A 1 79 ? 12.312 -14.454 -26.048 1.00 97.81 79 ASN A N 1
ATOM 574 C CA . ASN A 1 79 ? 12.719 -13.858 -24.779 1.00 97.81 79 ASN A CA 1
ATOM 575 C C . ASN A 1 79 ? 13.595 -12.622 -24.994 1.00 97.81 79 ASN A C 1
ATOM 577 O O . ASN A 1 79 ? 14.470 -12.624 -25.863 1.00 97.81 79 ASN A O 1
ATOM 581 N N . ARG A 1 80 ? 13.408 -11.608 -24.143 1.00 98.38 80 ARG A N 1
ATOM 582 C CA . ARG A 1 80 ? 14.314 -10.465 -23.983 1.00 98.38 80 ARG A CA 1
ATOM 583 C C . ARG A 1 80 ? 14.932 -10.532 -22.589 1.00 98.38 80 ARG A C 1
ATOM 585 O O . ARG A 1 80 ? 14.210 -10.593 -21.601 1.00 98.38 80 ARG A O 1
ATOM 592 N N . THR A 1 81 ? 16.257 -10.488 -22.517 1.00 98.19 81 THR A N 1
ATOM 593 C CA . THR A 1 81 ? 17.006 -10.387 -21.258 1.00 98.19 81 THR A CA 1
ATOM 594 C C . THR A 1 81 ? 17.842 -9.121 -21.298 1.00 98.19 81 THR A C 1
ATOM 596 O O . THR A 1 81 ? 18.521 -8.860 -22.290 1.00 98.19 81 THR A O 1
ATOM 599 N N . VAL A 1 82 ? 17.785 -8.339 -20.224 1.00 98.06 82 VAL A N 1
ATOM 600 C CA . VAL A 1 82 ? 18.555 -7.107 -20.052 1.00 98.06 82 VAL A CA 1
ATOM 601 C C . VAL A 1 82 ? 19.338 -7.244 -18.753 1.00 98.06 82 VAL A C 1
ATOM 603 O O . VAL A 1 82 ? 18.762 -7.576 -17.724 1.00 98.06 82 VAL A O 1
ATOM 606 N N . ASN A 1 83 ? 20.650 -7.023 -18.814 1.00 97.75 83 ASN A N 1
ATOM 607 C CA . ASN A 1 83 ? 21.524 -7.034 -17.647 1.00 97.75 83 ASN A CA 1
ATOM 608 C C . ASN A 1 83 ? 22.196 -5.667 -17.540 1.00 97.75 83 ASN A C 1
ATOM 610 O O . ASN A 1 83 ? 22.940 -5.273 -18.439 1.00 97.75 83 ASN A O 1
ATOM 614 N N . VAL A 1 84 ? 21.947 -4.964 -16.439 1.00 98.12 84 VAL A N 1
ATOM 615 C CA . VAL A 1 84 ? 22.533 -3.654 -16.146 1.00 98.12 84 VAL A CA 1
ATOM 616 C C . VAL A 1 84 ? 23.334 -3.772 -14.856 1.00 98.12 84 VAL A C 1
ATOM 618 O O . VAL A 1 84 ? 22.784 -4.076 -13.806 1.00 98.12 84 VAL A O 1
ATOM 621 N N . SER A 1 85 ? 24.651 -3.563 -14.921 1.00 97.44 85 SER A N 1
ATOM 622 C CA .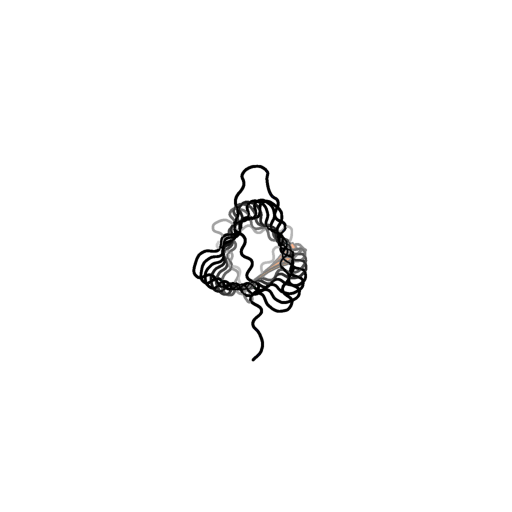 SER A 1 85 ? 25.538 -3.802 -13.767 1.00 97.44 85 SER A CA 1
ATOM 623 C C . SER A 1 85 ? 25.592 -2.658 -12.756 1.00 97.44 85 SER A C 1
ATOM 625 O O . SER A 1 85 ? 26.103 -2.847 -11.657 1.00 97.44 85 SER A O 1
ATOM 627 N N . ARG A 1 86 ? 25.156 -1.454 -13.145 1.00 97.50 86 ARG A N 1
ATOM 628 C CA . ARG A 1 86 ? 25.145 -0.274 -12.270 1.00 97.50 86 ARG A CA 1
ATOM 629 C C . ARG A 1 86 ? 23.732 0.274 -12.141 1.00 97.50 86 ARG A C 1
ATOM 631 O O . ARG A 1 86 ? 22.998 -0.177 -11.278 1.00 97.50 86 ARG A O 1
ATOM 638 N N . ASN A 1 87 ? 23.355 1.205 -13.015 1.00 97.31 87 ASN A N 1
ATOM 639 C CA . ASN A 1 87 ? 22.113 1.959 -12.890 1.00 97.31 87 ASN A CA 1
ATOM 640 C C . ASN A 1 87 ? 21.313 1.908 -14.191 1.00 97.31 87 ASN A C 1
ATOM 642 O O . ASN A 1 87 ? 21.891 2.039 -15.272 1.00 97.31 87 ASN A O 1
ATOM 646 N N . GLU A 1 88 ? 19.996 1.799 -14.057 1.00 98.19 88 GLU A N 1
ATOM 647 C CA . GLU A 1 88 ? 19.011 2.010 -15.116 1.00 98.19 88 GLU A CA 1
ATOM 648 C C . GLU A 1 88 ? 18.178 3.247 -14.756 1.00 98.19 88 GLU A C 1
ATOM 650 O O . GLU A 1 88 ? 17.798 3.428 -13.600 1.00 98.19 88 GLU A O 1
ATOM 655 N N . SER A 1 89 ? 17.951 4.127 -15.729 1.00 97.50 89 SER A N 1
ATOM 656 C CA . SER A 1 89 ? 17.142 5.335 -15.568 1.00 97.50 89 SER A CA 1
ATOM 657 C C . SER A 1 89 ? 16.207 5.441 -16.758 1.00 97.50 89 SER A C 1
ATOM 659 O O . SER A 1 89 ? 16.662 5.435 -17.902 1.00 97.50 89 SER A O 1
ATOM 661 N N . GLU A 1 90 ? 14.915 5.548 -16.480 1.00 98.12 90 GLU A N 1
ATOM 662 C CA . GLU A 1 90 ? 13.860 5.635 -17.479 1.00 98.12 90 GLU A CA 1
ATOM 663 C C . GLU A 1 90 ? 13.042 6.902 -17.229 1.00 98.12 90 GLU A C 1
ATOM 665 O O . GLU A 1 90 ? 12.626 7.181 -16.102 1.00 98.12 90 GLU A O 1
ATOM 670 N N . ALA A 1 91 ? 12.815 7.680 -18.285 1.00 97.75 91 ALA A N 1
ATOM 671 C CA . ALA A 1 91 ? 11.979 8.869 -18.245 1.00 97.75 91 ALA A CA 1
ATOM 672 C C . ALA A 1 91 ? 10.952 8.790 -19.374 1.00 97.75 91 ALA A C 1
ATOM 674 O O . ALA A 1 91 ? 11.310 8.708 -20.547 1.00 97.75 91 ALA A O 1
ATOM 675 N N . VAL A 1 92 ? 9.673 8.841 -19.008 1.00 97.81 92 VAL A N 1
ATOM 676 C CA . VAL A 1 92 ? 8.548 8.794 -19.944 1.00 97.81 92 VAL A CA 1
ATOM 677 C C . VAL A 1 92 ? 7.784 10.107 -19.843 1.00 97.81 92 VAL A C 1
ATOM 679 O O . VAL A 1 92 ? 7.374 10.505 -18.756 1.00 97.81 92 VAL A O 1
ATOM 682 N N . GLY A 1 93 ? 7.615 10.799 -20.972 1.00 97.38 93 GLY A N 1
ATOM 683 C CA . GLY A 1 93 ? 7.054 12.155 -20.985 1.00 97.38 93 GLY A CA 1
ATOM 684 C C . GLY A 1 93 ? 5.547 12.225 -20.730 1.00 97.38 93 GLY A C 1
ATOM 685 O O . GLY A 1 93 ? 5.072 13.201 -20.158 1.00 97.38 93 GLY A O 1
ATOM 686 N N . THR A 1 94 ? 4.791 11.210 -21.156 1.00 97.56 94 THR A N 1
ATOM 687 C CA . THR A 1 94 ? 3.323 11.202 -21.058 1.00 97.56 94 THR A CA 1
ATOM 688 C C . THR A 1 94 ? 2.815 9.977 -20.308 1.00 97.56 94 THR A C 1
ATOM 690 O O . THR A 1 94 ? 2.410 10.096 -19.156 1.00 97.56 94 THR A O 1
ATOM 693 N N . ASN A 1 95 ? 2.854 8.799 -20.934 1.00 97.19 95 ASN A N 1
ATOM 694 C CA . ASN A 1 95 ? 2.229 7.584 -20.419 1.00 97.19 95 ASN A CA 1
ATOM 695 C C . ASN A 1 95 ? 3.165 6.379 -20.523 1.00 97.19 95 ASN A C 1
ATOM 697 O O . ASN A 1 95 ? 3.692 6.095 -21.595 1.00 97.19 95 ASN A O 1
ATOM 701 N N . HIS A 1 96 ? 3.281 5.621 -19.431 1.00 98.12 96 HIS A N 1
ATOM 702 C CA . HIS A 1 96 ? 3.919 4.307 -19.407 1.00 98.12 96 HIS A CA 1
ATOM 703 C C . HIS A 1 96 ? 2.846 3.234 -19.174 1.00 98.12 96 HIS A C 1
ATOM 705 O O . HIS A 1 96 ? 2.161 3.250 -18.151 1.00 98.12 96 HIS A O 1
ATOM 711 N N . SER A 1 97 ? 2.671 2.322 -20.134 1.00 97.62 97 SER A N 1
ATOM 712 C CA . SER A 1 97 ? 1.721 1.208 -20.044 1.00 97.62 97 SER A CA 1
ATOM 713 C C . SER A 1 97 ? 2.469 -0.117 -20.099 1.00 97.62 97 SER A C 1
ATOM 715 O O . SER A 1 97 ? 3.240 -0.360 -21.024 1.00 97.62 97 SER A O 1
ATOM 717 N N . LEU A 1 98 ? 2.211 -0.979 -19.116 1.00 97.88 98 LEU A N 1
ATOM 718 C CA . LEU A 1 98 ? 2.782 -2.314 -19.019 1.00 97.88 98 LEU A CA 1
ATOM 719 C C . LEU A 1 98 ? 1.650 -3.342 -18.987 1.00 97.88 98 LEU A C 1
ATOM 721 O O . LEU A 1 98 ? 0.822 -3.328 -18.080 1.00 97.88 98 LEU A O 1
ATOM 725 N N . ASN A 1 99 ? 1.648 -4.254 -19.959 1.00 97.75 99 ASN A N 1
ATOM 726 C CA . ASN A 1 99 ? 0.716 -5.375 -20.020 1.00 97.75 99 ASN A CA 1
ATOM 727 C C . ASN A 1 99 ? 1.496 -6.682 -19.869 1.00 97.75 99 ASN A C 1
ATOM 729 O O . ASN A 1 99 ? 2.382 -6.976 -20.670 1.00 97.75 99 ASN A O 1
ATOM 733 N N . VAL A 1 100 ? 1.161 -7.467 -18.847 1.00 98.19 100 VAL A N 1
ATOM 734 C CA . VAL A 1 100 ? 1.814 -8.747 -18.547 1.00 98.19 100 VAL A CA 1
ATOM 735 C C . VAL A 1 100 ? 0.781 -9.860 -18.658 1.00 98.19 100 VAL A C 1
ATOM 737 O O . VAL A 1 100 ? -0.213 -9.850 -17.942 1.00 98.19 100 VAL A O 1
ATOM 740 N N . GLY A 1 101 ? 1.009 -10.818 -19.561 1.00 97.56 101 GLY A N 1
ATOM 741 C CA . GLY A 1 101 ? 0.015 -11.853 -19.872 1.00 97.56 101 GLY A CA 1
ATOM 742 C C . GLY A 1 101 ? -0.140 -12.950 -18.813 1.00 97.56 101 GLY A C 1
ATOM 743 O O . GLY A 1 101 ? -1.210 -13.535 -18.714 1.00 97.56 101 GLY A O 1
ATOM 744 N N . ALA A 1 102 ? 0.910 -13.238 -18.036 1.00 97.75 102 ALA A N 1
ATOM 745 C CA . ALA A 1 102 ? 0.902 -14.319 -17.045 1.00 97.75 102 ALA A CA 1
ATOM 746 C C . ALA A 1 102 ? 1.244 -13.823 -15.634 1.00 97.75 102 ALA A C 1
ATOM 748 O O . ALA A 1 102 ? 0.382 -13.787 -14.764 1.00 97.75 102 ALA A O 1
ATOM 749 N N . SER A 1 103 ? 2.500 -13.438 -15.394 1.00 97.44 103 SER A N 1
ATOM 750 C CA . SER A 1 103 ? 2.976 -13.082 -14.053 1.00 97.44 103 SER A CA 1
ATOM 751 C C . SER A 1 103 ? 4.055 -12.009 -14.088 1.00 97.44 103 SER A C 1
ATOM 753 O O . SER A 1 103 ? 4.958 -12.076 -14.924 1.00 97.44 103 SER A O 1
ATOM 755 N N . GLN A 1 104 ? 4.015 -11.087 -13.127 1.00 98.31 104 GLN A N 1
ATOM 756 C CA . GLN A 1 104 ? 5.071 -10.113 -12.868 1.00 98.31 104 GLN A CA 1
ATOM 757 C C . GLN A 1 104 ? 5.684 -10.385 -11.491 1.00 98.31 104 GLN A C 1
ATOM 759 O O . GLN A 1 104 ? 4.969 -10.416 -10.494 1.00 98.31 104 GLN A O 1
ATOM 764 N N . ASN A 1 105 ? 7.005 -10.554 -11.439 1.00 97.75 105 ASN A N 1
ATOM 765 C CA . ASN A 1 105 ? 7.758 -10.713 -10.197 1.00 97.75 105 ASN A CA 1
ATOM 766 C C . ASN A 1 105 ? 8.754 -9.560 -10.074 1.00 97.75 105 ASN A C 1
ATOM 768 O O . ASN A 1 105 ? 9.502 -9.294 -11.014 1.00 97.75 105 ASN A O 1
ATOM 772 N N . ILE A 1 106 ? 8.760 -8.884 -8.926 1.00 98.19 106 ILE A N 1
ATOM 773 C CA . ILE A 1 106 ? 9.659 -7.765 -8.635 1.00 98.19 106 ILE A CA 1
ATOM 774 C C . ILE A 1 106 ? 10.388 -8.088 -7.335 1.00 98.19 106 ILE A C 1
ATOM 776 O O . ILE A 1 106 ? 9.751 -8.323 -6.311 1.00 98.19 106 ILE A O 1
ATOM 780 N N . ALA A 1 107 ? 11.718 -8.086 -7.378 1.00 98.00 107 ALA A N 1
ATOM 781 C CA . ALA A 1 107 ? 12.569 -8.247 -6.207 1.00 98.00 107 ALA A CA 1
ATOM 782 C C . ALA A 1 107 ? 13.429 -6.992 -6.043 1.00 98.00 107 ALA A C 1
ATOM 784 O O . ALA A 1 107 ? 14.164 -6.619 -6.956 1.00 98.00 107 ALA A O 1
ATOM 785 N N . ILE A 1 108 ? 13.326 -6.346 -4.884 1.00 98.12 108 ILE A N 1
ATOM 786 C CA . ILE A 1 108 ? 14.092 -5.147 -4.533 1.00 98.12 108 ILE A CA 1
ATOM 787 C C . ILE A 1 108 ? 15.031 -5.514 -3.386 1.00 98.12 108 ILE A C 1
ATOM 789 O O . ILE A 1 108 ? 14.586 -6.048 -2.375 1.00 98.12 108 ILE A O 1
ATOM 793 N N . GLY A 1 109 ? 16.333 -5.269 -3.560 1.00 97.44 109 GLY A N 1
ATOM 794 C CA . GLY A 1 109 ? 17.354 -5.680 -2.587 1.00 97.44 109 GLY A CA 1
ATOM 795 C C . GLY A 1 109 ? 17.515 -4.745 -1.384 1.00 97.44 109 GLY A C 1
ATOM 796 O O . GLY A 1 109 ? 18.034 -5.170 -0.358 1.00 97.44 109 GLY A O 1
ATOM 797 N N . ALA A 1 110 ? 17.090 -3.488 -1.513 1.00 97.56 110 ALA A N 1
ATOM 798 C CA . ALA A 1 110 ? 17.153 -2.482 -0.457 1.00 97.56 110 ALA A CA 1
ATOM 799 C C . ALA A 1 110 ? 15.795 -1.776 -0.339 1.00 97.56 110 ALA A C 1
ATOM 801 O O . ALA A 1 110 ? 14.839 -2.372 0.150 1.00 97.56 110 ALA A O 1
ATOM 802 N N . ASP A 1 111 ? 15.683 -0.552 -0.854 1.00 97.62 111 ASP A N 1
ATOM 803 C CA . ASP A 1 111 ? 14.509 0.294 -0.654 1.00 97.62 111 ASP A CA 1
ATOM 804 C C . ASP A 1 111 ? 13.693 0.497 -1.935 1.00 97.62 111 ASP A C 1
ATOM 806 O O . ASP A 1 111 ? 14.233 0.601 -3.039 1.00 97.62 111 ASP A O 1
ATOM 810 N N . GLN A 1 112 ? 12.375 0.634 -1.772 1.00 98.38 112 GLN A N 1
ATOM 811 C CA . GLN A 1 112 ? 11.454 1.059 -2.825 1.00 98.38 112 GLN A CA 1
ATOM 812 C C . GLN A 1 112 ? 10.697 2.312 -2.377 1.00 98.38 112 GLN A C 1
ATOM 814 O O . GLN A 1 112 ? 9.942 2.283 -1.408 1.00 98.38 112 GLN A O 1
ATOM 819 N N . THR A 1 113 ? 10.851 3.407 -3.123 1.00 98.12 113 THR A N 1
ATOM 820 C CA . THR A 1 113 ? 10.052 4.628 -2.940 1.00 98.12 113 THR A CA 1
ATOM 821 C C . THR A 1 113 ? 9.094 4.794 -4.109 1.00 98.12 113 THR A C 1
ATOM 823 O O . THR A 1 113 ? 9.498 4.701 -5.265 1.00 98.12 113 THR A O 1
ATOM 826 N N . VAL A 1 114 ? 7.820 5.064 -3.814 1.00 98.25 114 VAL A N 1
ATOM 827 C CA . VAL A 1 114 ? 6.798 5.349 -4.828 1.00 98.25 114 VAL A CA 1
ATOM 828 C C . VAL A 1 114 ? 6.107 6.661 -4.486 1.00 98.25 114 VAL A C 1
ATOM 830 O O . VAL A 1 114 ? 5.469 6.778 -3.440 1.00 98.25 114 VAL A O 1
ATOM 833 N N . THR A 1 115 ? 6.190 7.632 -5.391 1.00 98.00 115 THR A N 1
ATOM 834 C CA . THR A 1 115 ? 5.494 8.917 -5.280 1.00 98.00 115 THR A CA 1
ATOM 835 C C . THR A 1 115 ? 4.448 9.018 -6.380 1.00 98.00 115 THR A C 1
ATOM 837 O O . THR A 1 115 ? 4.749 8.814 -7.551 1.00 98.00 115 THR A O 1
ATOM 840 N N . VAL A 1 116 ? 3.208 9.334 -6.005 1.00 98.31 116 VAL A N 1
ATOM 841 C CA . VAL A 1 116 ? 2.091 9.504 -6.940 1.00 98.31 116 VAL A CA 1
ATOM 842 C C . VAL A 1 116 ? 1.527 10.906 -6.760 1.00 98.31 116 VAL A C 1
ATOM 844 O O . VAL A 1 116 ? 1.075 11.245 -5.671 1.00 98.31 116 VAL A O 1
ATOM 847 N N . GLY A 1 117 ? 1.563 11.719 -7.819 1.00 97.56 117 GLY A N 1
ATOM 848 C CA . GLY A 1 117 ? 1.178 13.133 -7.745 1.00 97.56 117 GLY A CA 1
ATOM 849 C C . GLY A 1 117 ? -0.330 13.388 -7.653 1.00 97.56 117 GLY A C 1
ATOM 850 O O . GLY A 1 117 ? -0.734 14.418 -7.126 1.00 97.56 117 GLY A O 1
ATOM 851 N N . ALA A 1 118 ? -1.160 12.462 -8.145 1.00 97.94 118 ALA A N 1
ATOM 852 C CA . ALA A 1 118 ? -2.613 12.634 -8.187 1.00 97.94 118 ALA A CA 1
ATOM 853 C C . ALA A 1 118 ? -3.367 11.470 -7.533 1.00 97.94 118 ALA A C 1
ATOM 855 O O . ALA A 1 118 ? -3.852 11.585 -6.411 1.00 97.94 118 ALA A O 1
ATOM 856 N N . THR A 1 119 ? -3.510 10.340 -8.227 1.00 98.00 119 THR A N 1
ATOM 857 C CA . THR A 1 119 ? -4.342 9.221 -7.765 1.00 98.00 119 THR A CA 1
ATOM 858 C C . THR A 1 119 ? -3.638 7.894 -7.982 1.00 98.00 119 THR A C 1
ATOM 860 O O . THR A 1 119 ? -3.132 7.619 -9.066 1.00 98.00 119 THR A O 1
ATOM 863 N N . ARG A 1 120 ? -3.651 7.048 -6.947 1.00 98.38 120 ARG A N 1
ATOM 864 C CA . ARG A 1 120 ? -3.243 5.644 -7.016 1.00 98.38 120 ARG A CA 1
ATOM 865 C C . ARG A 1 120 ? -4.487 4.774 -6.875 1.00 98.38 120 ARG A C 1
ATOM 867 O O . ARG A 1 120 ? -5.135 4.808 -5.833 1.00 98.38 120 ARG A O 1
ATOM 874 N N . ARG A 1 121 ? -4.800 3.985 -7.902 1.00 98.00 121 ARG A N 1
ATOM 875 C CA . ARG A 1 121 ? -5.847 2.958 -7.857 1.00 98.00 121 ARG A CA 1
ATOM 876 C C . ARG A 1 121 ? -5.192 1.585 -7.925 1.00 98.00 121 ARG A C 1
ATOM 878 O O . ARG A 1 121 ? -4.351 1.353 -8.785 1.00 98.00 121 ARG A O 1
ATOM 885 N N . VAL A 1 122 ? -5.593 0.694 -7.027 1.00 98.19 122 VAL A N 1
ATOM 886 C CA . VAL A 1 122 ? -5.184 -0.713 -7.010 1.00 98.19 122 VAL A CA 1
ATOM 887 C C . VAL A 1 122 ? -6.456 -1.548 -7.082 1.00 98.19 122 VAL A C 1
ATOM 889 O O . VAL A 1 122 ? -7.442 -1.229 -6.420 1.00 98.19 122 VAL A O 1
ATOM 892 N N . SER A 1 123 ? -6.460 -2.570 -7.931 1.00 97.75 123 SER A N 1
ATOM 893 C CA . SER A 1 123 ? -7.554 -3.531 -8.041 1.00 97.75 123 SER A CA 1
ATOM 894 C C . SER A 1 123 ? -6.942 -4.917 -8.142 1.00 97.75 123 SER A C 1
ATOM 896 O O . SER A 1 123 ? -6.094 -5.160 -8.999 1.00 97.75 123 SER A O 1
ATOM 898 N N . VAL A 1 124 ? -7.347 -5.797 -7.233 1.00 98.12 124 VAL A N 1
ATOM 899 C CA . VAL A 1 124 ? -6.857 -7.170 -7.132 1.00 98.12 124 VAL A CA 1
ATOM 900 C C . VAL A 1 124 ? -8.055 -8.088 -7.319 1.00 98.12 124 VAL A C 1
ATOM 902 O O . VAL A 1 124 ? -9.058 -7.937 -6.631 1.00 98.12 124 VAL A O 1
ATOM 905 N N . GLY A 1 125 ? -7.971 -9.011 -8.279 1.00 97.62 125 GLY A N 1
ATOM 906 C CA . GLY A 1 125 ? -9.108 -9.864 -8.641 1.00 97.62 125 GLY A CA 1
ATOM 907 C C . GLY A 1 125 ? -9.361 -11.034 -7.688 1.00 97.62 125 GLY A C 1
ATOM 908 O O . GLY A 1 125 ? -10.441 -11.609 -7.719 1.00 97.62 125 GLY A O 1
ATOM 909 N N . SER A 1 126 ? -8.373 -11.415 -6.874 1.00 97.75 126 SER A N 1
ATOM 910 C CA . SER A 1 126 ? -8.462 -12.590 -6.004 1.00 97.75 126 SER A CA 1
ATOM 911 C C . SER A 1 126 ? -7.994 -12.276 -4.581 1.00 97.75 126 SER A C 1
ATOM 913 O O . SER A 1 126 ? -8.823 -11.959 -3.739 1.00 97.75 126 SER A O 1
ATOM 915 N N . HIS A 1 127 ? -6.687 -12.311 -4.308 1.00 97.25 127 HIS A N 1
ATOM 916 C CA . HIS A 1 127 ? -6.153 -12.128 -2.955 1.00 97.25 127 HIS A CA 1
ATOM 917 C C . HIS A 1 127 ? -4.974 -11.154 -2.948 1.00 97.25 127 HIS A C 1
ATOM 919 O O . HIS A 1 127 ? -4.110 -11.220 -3.823 1.00 97.25 127 HIS A O 1
ATOM 925 N N . GLU A 1 128 ? -4.907 -10.302 -1.925 1.00 98.31 128 GLU A N 1
ATOM 926 C CA . GLU A 1 128 ? -3.754 -9.452 -1.622 1.00 98.31 128 GLU A CA 1
ATOM 927 C C . GLU A 1 128 ? -3.178 -9.864 -0.263 1.00 98.31 128 GLU A C 1
ATOM 929 O O . GLU A 1 128 ? -3.842 -9.758 0.764 1.00 98.31 128 GLU A O 1
ATOM 934 N N . ASN A 1 129 ? -1.935 -10.350 -0.258 1.0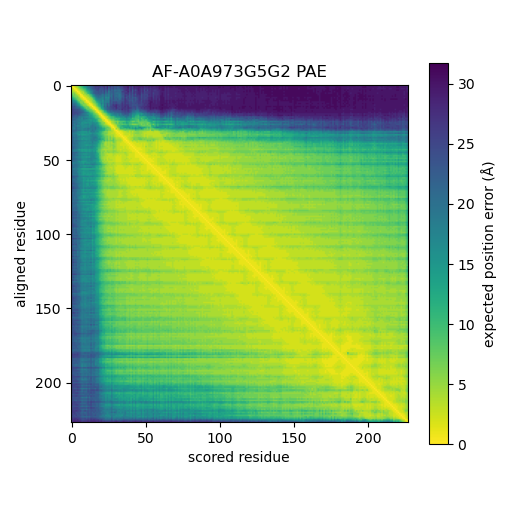0 97.62 129 ASN A N 1
ATOM 935 C CA . ASN A 1 129 ? -1.226 -10.734 0.959 1.00 97.62 129 ASN A CA 1
ATOM 936 C C . ASN A 1 129 ? -0.064 -9.770 1.186 1.00 97.62 129 ASN A C 1
ATOM 938 O O . ASN A 1 129 ? 0.799 -9.623 0.324 1.00 97.62 129 ASN A O 1
ATOM 942 N N . THR A 1 130 ? -0.025 -9.140 2.359 1.00 97.94 130 THR A N 1
ATOM 943 C CA . THR A 1 130 ? 1.041 -8.210 2.748 1.00 97.94 130 THR A CA 1
ATOM 944 C C . THR A 1 130 ? 1.723 -8.714 4.012 1.00 97.94 130 THR A C 1
ATOM 946 O O . THR A 1 130 ? 1.066 -9.008 5.006 1.00 97.94 130 THR A O 1
ATOM 949 N N . THR A 1 131 ? 3.053 -8.801 3.994 1.00 98.06 131 THR A N 1
ATOM 950 C CA . THR A 1 131 ? 3.869 -9.129 5.170 1.00 98.06 131 THR A CA 1
ATOM 951 C C . THR A 1 131 ? 4.906 -8.037 5.368 1.00 98.06 131 THR A C 1
ATOM 953 O O . THR A 1 131 ? 5.681 -7.742 4.464 1.00 98.06 131 THR A O 1
ATOM 956 N N . ILE A 1 132 ? 4.919 -7.441 6.558 1.00 98.19 132 ILE A N 1
ATOM 957 C CA . ILE A 1 132 ? 5.863 -6.393 6.943 1.00 98.19 132 ILE A CA 1
ATOM 958 C C . ILE A 1 132 ? 6.695 -6.928 8.107 1.00 98.19 132 ILE A C 1
ATOM 960 O O . ILE A 1 132 ? 6.156 -7.192 9.177 1.00 98.19 132 ILE A O 1
ATOM 964 N N . GLY A 1 133 ? 8.002 -7.101 7.895 1.00 97.56 133 GLY A N 1
ATOM 965 C CA . GLY A 1 133 ? 8.913 -7.578 8.945 1.00 97.56 133 GLY A CA 1
ATOM 966 C C . GLY A 1 133 ? 9.257 -6.515 9.997 1.00 97.56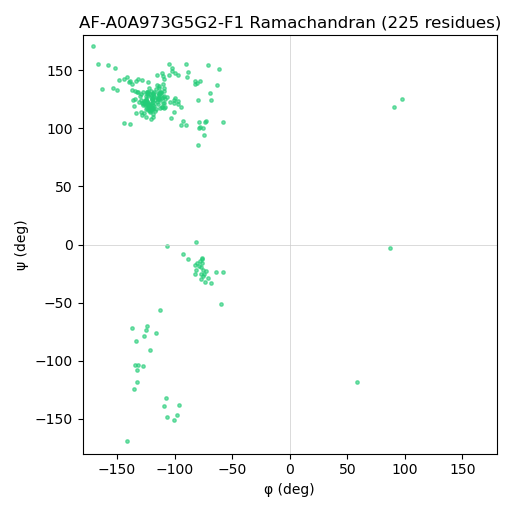 133 GLY A C 1
ATOM 967 O O . GLY A 1 133 ? 9.661 -6.855 11.104 1.00 97.56 133 GLY A O 1
ATOM 968 N N . GLY A 1 134 ? 9.101 -5.235 9.645 1.00 97.62 134 GLY A N 1
ATOM 969 C CA . GLY A 1 134 ? 9.329 -4.083 10.518 1.00 97.62 134 GLY A CA 1
ATOM 970 C C . GLY A 1 134 ? 8.026 -3.408 10.954 1.00 97.62 134 GLY A C 1
ATOM 971 O O . GLY A 1 134 ? 7.079 -4.059 11.385 1.00 97.62 134 GLY A O 1
ATOM 972 N N . SER A 1 135 ? 7.975 -2.080 10.842 1.00 97.62 135 SER A N 1
ATOM 973 C CA . SER A 1 135 ? 6.800 -1.276 11.190 1.00 97.62 135 SER A CA 1
ATOM 974 C C . SER A 1 135 ? 6.007 -0.839 9.956 1.00 97.62 135 SER A C 1
ATOM 976 O O . SER A 1 135 ? 6.562 -0.602 8.885 1.00 97.62 135 SER A O 1
ATOM 978 N N . GLN A 1 136 ? 4.693 -0.682 10.127 1.00 98.44 136 GLN A N 1
ATOM 979 C CA . GLN A 1 136 ? 3.805 -0.070 9.142 1.00 98.44 136 GLN A CA 1
ATOM 980 C C . GLN A 1 136 ? 3.187 1.196 9.743 1.00 98.44 136 GLN A C 1
ATOM 982 O O . GLN A 1 136 ? 2.611 1.157 10.829 1.00 98.44 136 GLN A O 1
ATOM 987 N N . ALA A 1 137 ? 3.297 2.321 9.036 1.00 98.00 137 ALA A N 1
ATOM 988 C CA . ALA A 1 137 ? 2.681 3.585 9.423 1.00 98.00 137 ALA A CA 1
ATOM 989 C C . ALA A 1 137 ? 1.771 4.088 8.300 1.00 98.00 137 ALA A C 1
ATOM 991 O O . ALA A 1 137 ? 2.204 4.230 7.158 1.00 98.00 137 ALA A O 1
ATOM 992 N N . VAL A 1 138 ? 0.520 4.397 8.640 1.00 98.19 138 VAL A N 1
ATOM 993 C CA . VAL A 1 138 ? -0.482 4.917 7.705 1.00 98.19 138 VAL A CA 1
ATOM 994 C C . VAL A 1 138 ? -0.927 6.293 8.187 1.00 98.19 138 VAL A C 1
ATOM 996 O O . VAL A 1 138 ? -1.334 6.455 9.336 1.00 98.19 138 VAL A O 1
ATOM 999 N N . ARG A 1 139 ? -0.836 7.302 7.315 1.00 97.94 139 ARG A N 1
ATOM 1000 C CA . ARG A 1 139 ? -1.358 8.652 7.565 1.00 97.94 139 ARG A CA 1
ATOM 1001 C C . ARG A 1 139 ? -2.305 9.035 6.441 1.00 97.94 139 ARG A C 1
ATOM 1003 O O . ARG A 1 139 ? -1.920 9.017 5.277 1.00 97.94 139 ARG A O 1
ATOM 1010 N N . VAL A 1 140 ? -3.525 9.409 6.805 1.00 98.38 140 VAL A N 1
ATOM 1011 C CA . VAL A 1 140 ? -4.575 9.815 5.869 1.00 98.38 140 VAL A CA 1
ATOM 1012 C C . VAL A 1 140 ? -5.039 11.213 6.256 1.00 98.38 140 VAL A C 1
ATOM 1014 O O . VAL A 1 140 ? -5.449 11.433 7.389 1.00 98.38 140 VAL A O 1
ATOM 1017 N N . ALA A 1 141 ? -4.944 12.167 5.328 1.00 98.19 141 ALA A N 1
ATOM 1018 C CA . ALA A 1 141 ? -5.185 13.580 5.630 1.00 98.19 141 ALA A CA 1
ATOM 1019 C C . ALA A 1 141 ? -6.672 13.946 5.766 1.00 98.19 141 ALA A C 1
ATOM 1021 O O . ALA A 1 141 ? -7.004 14.886 6.479 1.00 98.19 141 ALA A O 1
ATOM 1022 N N . LYS A 1 142 ? -7.559 13.240 5.051 1.00 98.25 142 LYS A N 1
ATOM 1023 C CA . LYS A 1 142 ? -9.000 13.538 5.020 1.00 98.25 142 LYS A CA 1
ATOM 1024 C C . LYS A 1 142 ? -9.830 12.404 5.613 1.00 98.25 142 LYS A C 1
ATOM 1026 O O . LYS A 1 142 ? -10.305 12.520 6.733 1.00 98.25 142 LYS A O 1
ATOM 1031 N N . SER A 1 143 ? -10.008 11.318 4.865 1.00 98.00 143 SER A N 1
ATOM 1032 C CA . SER A 1 143 ? -10.934 10.239 5.217 1.00 98.00 143 SER A CA 1
ATOM 1033 C C . SER A 1 143 ? -10.391 8.875 4.815 1.00 98.00 143 SER A C 1
ATOM 1035 O O . SER A 1 143 ? -9.810 8.733 3.740 1.00 98.00 143 SER A O 1
ATOM 1037 N N . MET A 1 144 ? -10.645 7.873 5.653 1.00 98.31 144 MET A N 1
ATOM 1038 C CA . MET A 1 144 ? -10.399 6.461 5.376 1.00 98.31 144 MET A CA 1
ATOM 1039 C C . MET A 1 144 ? -11.736 5.725 5.465 1.00 98.31 144 MET A C 1
ATOM 1041 O O . MET A 1 144 ? -12.412 5.835 6.484 1.00 98.31 144 MET A O 1
ATOM 1045 N N . ASN A 1 145 ? -12.115 5.016 4.402 1.00 97.81 145 ASN A N 1
ATOM 1046 C CA . ASN A 1 145 ? -13.287 4.144 4.385 1.00 97.81 145 ASN A CA 1
ATOM 1047 C C . ASN A 1 145 ? -12.830 2.697 4.190 1.00 97.81 145 ASN A C 1
ATOM 1049 O O . ASN A 1 145 ? -11.961 2.446 3.353 1.00 97.81 145 ASN A O 1
ATOM 1053 N N . THR A 1 146 ? -13.432 1.774 4.935 1.00 98.00 146 THR A N 1
ATOM 1054 C CA . THR A 1 146 ? -13.115 0.345 4.887 1.00 98.00 146 THR A CA 1
ATOM 1055 C C . THR A 1 146 ? -14.416 -0.439 4.870 1.00 98.00 146 THR A C 1
ATOM 1057 O O . THR A 1 146 ? -15.190 -0.363 5.818 1.00 98.00 146 THR A O 1
ATOM 1060 N N . GLU A 1 147 ? -14.627 -1.210 3.810 1.00 98.19 147 GLU A N 1
ATOM 1061 C CA . GLU A 1 147 ? -15.777 -2.094 3.638 1.00 98.19 147 GLU A CA 1
ATOM 1062 C C . GLU A 1 147 ? -15.266 -3.529 3.511 1.00 98.19 147 GLU A C 1
ATOM 1064 O O . GLU A 1 147 ? -14.308 -3.790 2.780 1.00 98.19 147 GLU A O 1
ATOM 1069 N N . ILE A 1 148 ? -15.853 -4.444 4.279 1.00 98.19 148 ILE A N 1
ATOM 1070 C CA . ILE A 1 148 ? -15.452 -5.850 4.355 1.00 98.19 148 ILE A CA 1
ATOM 1071 C C . ILE A 1 148 ? -16.727 -6.670 4.189 1.00 98.19 148 ILE A C 1
ATOM 1073 O O . ILE A 1 148 ? -17.683 -6.461 4.930 1.00 98.19 148 ILE A O 1
ATOM 1077 N N . GLY A 1 149 ? -16.750 -7.551 3.186 1.00 97.94 149 GLY A N 1
ATOM 1078 C CA . GLY A 1 149 ? -17.948 -8.318 2.829 1.00 97.94 149 GLY A CA 1
ATOM 1079 C C . GLY A 1 149 ? -18.206 -9.551 3.697 1.00 97.94 149 GLY A C 1
ATOM 1080 O O . GLY A 1 149 ? -19.309 -10.080 3.663 1.00 97.94 149 GLY A O 1
ATOM 1081 N N . ASP A 1 150 ? -17.199 -9.999 4.446 1.00 98.25 150 ASP A N 1
ATOM 1082 C CA . ASP A 1 150 ? -17.261 -11.162 5.334 1.00 98.25 150 ASP A CA 1
ATOM 1083 C C . ASP A 1 150 ? -16.597 -10.791 6.676 1.00 98.25 150 ASP A C 1
ATOM 1085 O O . ASP A 1 150 ? -16.935 -9.761 7.266 1.00 98.25 150 ASP A O 1
ATOM 1089 N N . ASP A 1 151 ? -15.597 -11.538 7.144 1.00 98.00 151 ASP A N 1
ATOM 1090 C CA . ASP A 1 151 ? -15.008 -11.322 8.467 1.00 98.00 151 ASP A CA 1
ATOM 1091 C C . ASP A 1 151 ? -13.833 -10.327 8.517 1.00 98.00 151 ASP A C 1
ATOM 1093 O O . ASP A 1 151 ? -12.931 -10.311 7.675 1.00 98.00 151 ASP A O 1
ATOM 1097 N N . LYS A 1 152 ? -13.771 -9.562 9.619 1.00 98.38 152 LYS A N 1
ATOM 1098 C CA . LYS A 1 152 ? -12.579 -8.814 10.054 1.00 98.38 152 LYS A CA 1
ATOM 1099 C C . LYS A 1 152 ? -12.024 -9.408 11.350 1.00 98.38 152 LYS A C 1
ATOM 1101 O O . LYS A 1 152 ? -12.661 -9.320 12.396 1.00 98.38 152 LYS A O 1
ATOM 1106 N N . SER A 1 153 ? -10.790 -9.912 11.315 1.00 97.69 153 SER A N 1
ATOM 1107 C CA . SER A 1 153 ? -10.060 -10.380 12.503 1.00 97.69 153 SER A CA 1
ATOM 1108 C C . SER A 1 153 ? -8.786 -9.566 12.732 1.00 97.69 153 SER A C 1
ATOM 1110 O O . SER A 1 153 ? -7.974 -9.399 11.825 1.00 97.69 153 SER A O 1
ATOM 1112 N N . GLU A 1 154 ? -8.575 -9.107 13.967 1.00 97.81 154 GLU A N 1
ATOM 1113 C CA . GLU A 1 154 ? -7.410 -8.319 14.376 1.00 97.81 154 GLU A CA 1
ATOM 1114 C C . GLU A 1 154 ? -6.780 -8.925 15.639 1.00 97.81 154 GLU A C 1
ATOM 1116 O O . GLU A 1 154 ? -7.463 -9.189 16.630 1.00 97.81 154 GLU A O 1
ATOM 1121 N N . ARG A 1 155 ? -5.466 -9.177 15.608 1.00 97.44 155 ARG A N 1
ATOM 1122 C CA . ARG A 1 155 ? -4.703 -9.716 16.745 1.00 97.44 155 ARG A CA 1
ATOM 1123 C C . ARG A 1 155 ? -3.503 -8.821 17.016 1.00 97.44 155 ARG A C 1
ATOM 1125 O O . ARG A 1 155 ? -2.648 -8.655 16.153 1.00 97.44 155 ARG A O 1
ATOM 1132 N N . VAL A 1 156 ? -3.421 -8.287 18.230 1.00 98.06 156 VAL A N 1
ATOM 1133 C CA . VAL A 1 156 ? -2.363 -7.359 18.646 1.00 98.06 156 VAL A CA 1
ATOM 1134 C C . VAL A 1 156 ? -1.627 -7.947 19.843 1.00 98.06 156 VAL A C 1
ATOM 1136 O O . VAL A 1 156 ? -2.249 -8.381 20.806 1.00 98.06 156 VAL A O 1
ATOM 1139 N N . GLY A 1 157 ? -0.292 -7.985 19.781 1.00 97.75 157 GLY A N 1
ATOM 1140 C CA . GLY A 1 157 ? 0.528 -8.603 20.833 1.00 97.75 157 GLY A CA 1
ATOM 1141 C C . GLY A 1 157 ? 0.695 -7.756 22.099 1.00 97.75 157 GLY A C 1
ATOM 1142 O O . GLY A 1 157 ? 1.078 -8.285 23.138 1.00 97.75 157 GLY A O 1
ATOM 1143 N N . LYS A 1 158 ? 0.447 -6.443 22.012 1.00 97.69 158 LYS A N 1
ATOM 1144 C CA . LYS A 1 158 ? 0.521 -5.505 23.142 1.00 97.69 158 LYS A CA 1
ATOM 1145 C C . LYS A 1 158 ? -0.777 -4.704 23.253 1.00 97.69 158 LYS A C 1
ATOM 1147 O O . LYS A 1 158 ? -1.787 -5.246 23.676 1.00 97.69 158 LYS A O 1
ATOM 1152 N N . ASN A 1 159 ? -0.761 -3.436 22.849 1.00 97.25 159 ASN A N 1
ATOM 1153 C CA . ASN A 1 159 ? -1.846 -2.498 23.114 1.00 97.25 159 ASN A CA 1
ATOM 1154 C C . ASN A 1 159 ? -2.518 -2.037 21.822 1.00 97.25 159 ASN A C 1
ATOM 1156 O O . ASN A 1 159 ? -1.835 -1.773 20.833 1.00 97.25 159 ASN A O 1
ATOM 1160 N N . THR A 1 160 ? -3.827 -1.816 21.905 1.00 97.94 160 THR A N 1
ATOM 1161 C CA . THR A 1 160 ? -4.608 -1.068 20.915 1.00 97.94 160 THR A CA 1
ATOM 1162 C C . THR A 1 160 ? -5.121 0.218 21.563 1.00 97.94 160 THR A C 1
ATOM 1164 O O . THR A 1 160 ? -5.577 0.195 22.706 1.00 97.94 160 THR A O 1
ATOM 1167 N N . LEU A 1 161 ? -5.044 1.347 20.852 1.00 97.69 161 LEU A N 1
ATOM 1168 C CA . LEU A 1 161 ? -5.561 2.644 21.299 1.00 97.69 161 LEU A CA 1
ATOM 1169 C C . LEU A 1 161 ? -6.564 3.179 20.275 1.00 97.69 161 LEU A C 1
ATOM 1171 O O . LEU A 1 161 ? -6.182 3.540 19.164 1.00 97.69 161 LEU A O 1
ATOM 1175 N N . HIS A 1 162 ? -7.825 3.306 20.681 1.00 97.06 162 HIS A N 1
ATOM 1176 C CA . HIS A 1 162 ? -8.852 4.008 19.913 1.00 97.06 162 HIS A CA 1
ATOM 1177 C C . HIS A 1 162 ? -9.093 5.385 20.532 1.00 97.06 162 HIS A C 1
ATOM 1179 O O . HIS A 1 162 ? -9.653 5.495 21.620 1.00 97.06 162 HIS A O 1
ATOM 1185 N N . LYS A 1 163 ? -8.652 6.443 19.845 1.00 97.69 163 LYS A N 1
ATOM 1186 C CA . LYS A 1 163 ? -8.865 7.835 20.257 1.00 97.69 163 LYS A CA 1
ATOM 1187 C C . LYS A 1 163 ? -9.602 8.585 19.152 1.00 97.69 163 LYS A C 1
ATOM 1189 O O . LYS A 1 163 ? -9.064 8.734 18.059 1.00 97.69 163 LYS A O 1
ATOM 1194 N N . SER A 1 164 ? -10.797 9.084 19.460 1.00 97.56 164 SER A N 1
ATOM 1195 C CA . SER A 1 164 ? -11.575 9.965 18.583 1.00 97.56 164 SER A CA 1
ATOM 1196 C C . SER A 1 164 ? -11.620 11.377 19.160 1.00 97.56 164 SER A C 1
ATOM 1198 O O . SER A 1 164 ? -11.641 11.553 20.376 1.00 97.56 164 SER A O 1
ATOM 1200 N N . GLY A 1 165 ? -11.602 12.389 18.288 1.00 98.06 165 GLY A N 1
ATOM 1201 C CA . GLY A 1 165 ? -11.839 13.782 18.686 1.00 98.06 165 GLY A CA 1
ATOM 1202 C C . GLY A 1 165 ? -13.321 14.104 18.901 1.00 98.06 165 GLY A C 1
ATOM 1203 O O . GLY A 1 165 ? -13.639 15.149 19.459 1.00 98.06 165 GLY A O 1
ATOM 1204 N N . LYS A 1 166 ? -14.211 13.221 18.435 1.00 97.94 166 LYS A N 1
ATOM 1205 C CA . LYS A 1 166 ? -15.662 13.277 18.628 1.00 97.94 166 LYS A CA 1
ATOM 1206 C C . LYS A 1 166 ? -16.123 11.884 19.066 1.00 97.94 166 LYS A C 1
ATOM 1208 O O . LYS A 1 166 ? -15.630 11.373 20.067 1.00 97.94 166 LYS A O 1
ATOM 1213 N N . ASP A 1 167 ? -16.979 11.239 18.287 1.00 97.69 167 ASP A N 1
ATOM 1214 C CA . ASP A 1 167 ? -17.627 9.994 18.677 1.00 97.69 167 ASP A CA 1
ATOM 1215 C C . ASP A 1 167 ? -16.834 8.748 18.268 1.00 97.69 167 ASP A C 1
ATOM 1217 O O . ASP A 1 167 ? -16.038 8.758 17.321 1.00 97.69 167 ASP A O 1
ATOM 1221 N N . ILE A 1 168 ? -17.083 7.665 19.003 1.00 98.06 168 ILE A N 1
ATOM 1222 C CA . ILE A 1 168 ? -16.806 6.288 18.595 1.00 98.06 168 ILE A CA 1
ATOM 1223 C C . ILE A 1 168 ? -18.150 5.567 18.644 1.00 98.06 168 ILE A C 1
ATOM 1225 O O . ILE A 1 168 ? -18.725 5.410 19.718 1.00 98.06 168 ILE A O 1
ATOM 1229 N N . VAL A 1 169 ? -18.641 5.143 17.483 1.00 97.81 169 VAL A N 1
ATOM 1230 C CA . VAL A 1 169 ? -19.888 4.386 17.354 1.00 97.81 169 VAL A CA 1
ATOM 1231 C C . VAL A 1 169 ? -19.533 2.939 17.027 1.00 97.81 169 VAL A C 1
ATOM 1233 O O . VAL A 1 169 ? -18.762 2.685 16.103 1.00 97.81 169 VAL A O 1
ATOM 1236 N N . ILE A 1 170 ? -20.064 2.000 17.813 1.00 97.75 170 ILE A N 1
ATOM 1237 C CA . ILE A 1 170 ? -19.932 0.557 17.593 1.00 97.75 170 ILE A CA 1
ATOM 1238 C C . ILE A 1 170 ? -21.345 -0.008 17.535 1.00 97.75 170 ILE A C 1
ATOM 1240 O O . ILE A 1 170 ? -22.081 0.068 18.516 1.00 97.75 170 ILE A O 1
ATOM 1244 N N . GLU A 1 171 ? -21.702 -0.578 16.392 1.00 97.62 171 GLU A N 1
ATOM 1245 C CA . GLU A 1 171 ? -23.004 -1.187 16.142 1.00 97.62 171 GLU A CA 1
ATOM 1246 C C . GLU A 1 171 ? -22.805 -2.641 15.716 1.00 97.62 171 GLU A C 1
ATOM 1248 O O . GLU A 1 171 ? -21.877 -2.966 14.975 1.00 97.62 171 GLU A O 1
ATOM 1253 N N . ALA A 1 172 ? -23.669 -3.525 16.209 1.00 98.00 172 ALA A N 1
ATOM 1254 C CA . ALA A 1 172 ? -23.675 -4.936 15.853 1.00 98.00 172 ALA A CA 1
ATOM 1255 C C . ALA A 1 172 ? -25.120 -5.423 15.730 1.00 98.00 172 ALA A C 1
ATOM 1257 O O . ALA A 1 172 ? -25.981 -4.999 16.500 1.00 98.00 172 ALA A O 1
ATOM 1258 N N . GLY A 1 173 ? -25.377 -6.335 14.787 1.00 98.00 173 GLY A N 1
ATOM 1259 C CA . GLY A 1 173 ? -26.723 -6.872 14.559 1.00 98.00 173 GLY A CA 1
ATOM 1260 C C . GLY A 1 173 ? -27.241 -7.752 15.702 1.00 98.00 173 GLY A C 1
ATOM 1261 O O . GL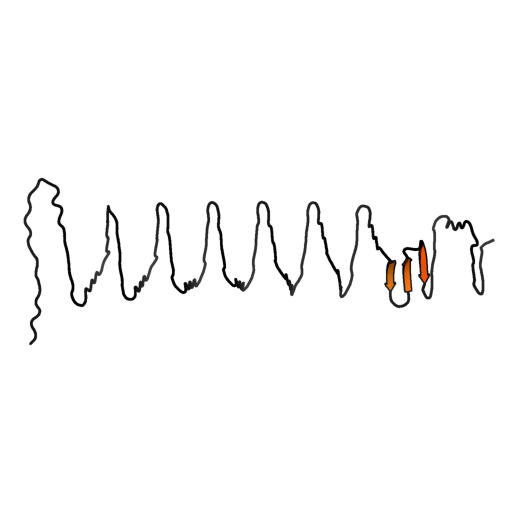Y A 1 173 ? -28.434 -7.739 15.995 1.00 98.00 173 GLY A O 1
ATOM 1262 N N . ASP A 1 174 ? -26.350 -8.490 16.375 1.00 98.31 174 ASP A N 1
ATOM 1263 C CA . ASP A 1 174 ? -26.730 -9.428 17.438 1.00 98.31 174 ASP A CA 1
ATOM 1264 C C . ASP A 1 174 ? -26.245 -9.012 18.830 1.00 98.31 174 ASP A C 1
ATOM 1266 O O . ASP A 1 174 ? -27.051 -8.910 19.760 1.00 98.31 174 ASP A O 1
ATOM 1270 N N . GLN A 1 175 ? -24.936 -8.798 18.998 1.00 98.19 175 GLN A N 1
ATOM 1271 C CA . GLN A 1 175 ? -24.361 -8.426 20.289 1.00 98.19 175 GLN A CA 1
ATOM 1272 C C . GLN A 1 175 ? -23.010 -7.716 20.165 1.00 98.19 175 GLN A C 1
ATOM 1274 O O . GLN A 1 175 ? -22.243 -7.968 19.236 1.00 98.19 175 GLN A O 1
ATOM 1279 N N . ILE A 1 176 ? -22.687 -6.903 21.170 1.00 98.62 176 ILE A N 1
ATOM 1280 C CA . ILE A 1 176 ? -21.346 -6.355 21.408 1.00 98.62 176 ILE A CA 1
ATOM 1281 C C . ILE A 1 176 ? -20.825 -6.953 22.713 1.00 98.62 176 ILE A C 1
ATOM 1283 O O . ILE A 1 176 ? -21.504 -6.873 23.734 1.00 98.62 176 ILE A O 1
ATOM 1287 N N . THR A 1 177 ? -19.611 -7.506 22.693 1.00 98.00 177 THR A N 1
ATOM 1288 C CA . THR A 1 177 ? -18.960 -8.100 23.870 1.00 98.00 177 THR A CA 1
ATOM 1289 C C . THR A 1 177 ? -17.604 -7.449 24.112 1.00 98.00 177 THR A C 1
ATOM 1291 O O . THR A 1 177 ? -16.722 -7.508 23.258 1.00 98.00 177 THR A O 1
ATOM 1294 N N . LEU A 1 178 ? -17.406 -6.893 25.305 1.00 97.75 178 LEU A N 1
ATOM 1295 C CA . LEU A 1 178 ? -16.118 -6.406 25.801 1.00 97.75 178 LEU A CA 1
ATOM 1296 C C . LEU A 1 178 ? -15.659 -7.350 26.911 1.00 97.75 178 LEU A C 1
ATOM 1298 O O . LEU A 1 178 ? -16.387 -7.539 27.882 1.00 97.75 178 LEU A O 1
ATOM 1302 N N . LYS A 1 179 ? -14.482 -7.968 26.784 1.00 97.06 179 LYS A N 1
ATOM 1303 C CA . LYS A 1 179 ? -14.035 -9.023 27.707 1.00 97.06 179 LYS A CA 1
ATOM 1304 C C . LYS A 1 179 ? -12.571 -8.865 28.109 1.00 97.06 179 LYS A C 1
ATOM 1306 O O . LYS A 1 179 ? -11.716 -8.640 27.259 1.00 97.06 179 LYS A O 1
ATOM 1311 N N . ALA A 1 180 ? -12.289 -9.078 29.392 1.00 96.62 180 ALA A N 1
ATOM 1312 C CA . ALA A 1 180 ? -10.946 -9.174 29.958 1.00 96.62 180 ALA A CA 1
ATOM 1313 C C . ALA A 1 180 ? -10.902 -10.320 30.985 1.00 96.62 180 ALA A C 1
ATOM 1315 O O . ALA A 1 180 ? -11.412 -10.198 32.098 1.00 96.62 180 ALA A O 1
ATOM 1316 N N . GLY A 1 181 ? -10.315 -11.463 30.613 1.00 94.94 181 GLY A N 1
ATOM 1317 C CA . GLY A 1 181 ? -10.336 -12.662 31.460 1.00 94.94 181 GLY A CA 1
ATOM 1318 C C . GLY A 1 181 ? -11.771 -13.114 31.767 1.00 94.94 181 GLY A C 1
ATOM 1319 O O . GLY A 1 181 ? -12.520 -13.448 30.847 1.00 94.94 181 GLY A O 1
ATOM 1320 N N . SER A 1 182 ? -12.148 -13.123 33.050 1.00 94.44 182 SER A N 1
ATOM 1321 C CA . SER A 1 182 ? -13.511 -13.422 33.521 1.00 94.44 182 SER A CA 1
ATOM 1322 C C . SER A 1 182 ? -14.440 -12.203 33.591 1.00 94.44 182 SER A C 1
ATOM 1324 O O . SER A 1 182 ? -15.646 -12.382 33.744 1.00 94.44 182 SER A O 1
ATOM 1326 N N . ALA A 1 183 ? -13.914 -10.979 33.479 1.00 98.19 183 ALA A N 1
ATOM 1327 C CA . ALA A 1 183 ? -14.727 -9.768 33.446 1.00 98.19 183 ALA A CA 1
ATOM 1328 C C . ALA A 1 183 ? -15.296 -9.539 32.039 1.00 98.19 183 ALA A C 1
ATOM 1330 O O . ALA A 1 183 ? -14.589 -9.720 31.040 1.00 98.19 183 ALA A O 1
ATOM 1331 N N . MET A 1 184 ? -16.562 -9.129 31.952 1.00 97.75 184 MET A N 1
ATOM 1332 C CA . MET A 1 184 ? -17.229 -8.863 30.677 1.00 97.75 184 MET A CA 1
ATOM 1333 C C . MET A 1 184 ? -18.342 -7.818 30.775 1.00 97.75 184 MET A C 1
ATOM 1335 O O . MET A 1 184 ? -19.003 -7.679 31.806 1.00 97.75 184 MET A O 1
ATOM 1339 N N . ILE A 1 185 ? -18.562 -7.135 29.655 1.00 98.44 185 ILE A N 1
ATOM 1340 C CA . ILE A 1 185 ? -19.733 -6.310 29.359 1.00 98.44 185 ILE A CA 1
ATOM 1341 C C . ILE A 1 185 ? -20.342 -6.845 28.060 1.00 98.44 185 ILE A C 1
ATOM 1343 O O . ILE A 1 185 ? -19.616 -7.015 27.080 1.00 98.44 185 ILE A O 1
ATOM 1347 N N . VAL A 1 186 ? -21.647 -7.112 28.040 1.00 98.31 186 VAL A N 1
ATOM 1348 C CA . VAL A 1 186 ? -22.373 -7.560 26.839 1.00 98.31 186 VAL A CA 1
ATOM 1349 C C . VAL A 1 186 ? -23.600 -6.699 26.615 1.00 98.31 186 VAL A C 1
ATOM 1351 O O . VAL A 1 186 ? -24.399 -6.532 27.532 1.00 98.31 186 VAL A O 1
ATOM 1354 N N . LEU A 1 187 ? -23.757 -6.196 25.393 1.00 98.56 187 LEU A N 1
ATOM 1355 C CA . LEU A 1 187 ? -24.960 -5.522 24.913 1.00 98.56 187 LEU A CA 1
ATOM 1356 C C . LEU A 1 187 ? -25.626 -6.452 23.904 1.00 98.56 187 LEU A C 1
ATOM 1358 O O . LEU A 1 187 ? -24.992 -6.822 22.915 1.00 98.56 187 LEU A O 1
ATOM 1362 N N . LYS A 1 188 ? -26.877 -6.840 24.142 1.00 98.44 188 LYS A N 1
ATOM 1363 C CA . LYS A 1 188 ? -27.634 -7.728 23.250 1.00 98.44 188 LYS A CA 1
ATOM 1364 C C . LYS A 1 188 ? -28.674 -6.954 22.444 1.00 98.44 188 LYS A C 1
ATOM 1366 O O . LYS A 1 188 ? -29.215 -5.954 22.914 1.00 98.44 188 LYS A O 1
ATOM 1371 N N . LYS A 1 189 ? -29.056 -7.486 21.280 1.00 98.31 189 LYS A N 1
ATOM 1372 C CA . LYS A 1 189 ? -30.113 -6.915 20.422 1.00 98.31 189 LYS A CA 1
ATOM 1373 C C . LYS A 1 189 ? -31.487 -6.759 21.085 1.00 98.31 189 LYS A C 1
ATOM 1375 O O . LYS A 1 189 ? -32.282 -5.940 20.648 1.00 98.31 189 LYS A O 1
ATOM 1380 N N . ASN A 1 190 ? -31.783 -7.539 22.128 1.00 97.12 190 ASN A N 1
ATOM 1381 C CA . ASN A 1 190 ? -33.037 -7.437 22.887 1.00 97.12 190 ASN A CA 1
ATOM 1382 C C . ASN A 1 190 ? -33.020 -6.308 23.940 1.00 97.12 190 ASN A C 1
ATOM 1384 O O . ASN A 1 190 ? -33.982 -6.177 24.692 1.00 97.12 190 ASN A O 1
ATOM 1388 N N . GLY A 1 191 ? -31.935 -5.529 24.021 1.00 96.69 191 GLY A N 1
ATOM 1389 C CA . GLY A 1 191 ? -31.761 -4.436 24.979 1.00 96.69 191 GLY A CA 1
ATOM 1390 C C . GLY A 1 191 ? -31.177 -4.853 26.333 1.00 96.69 191 GLY A C 1
ATOM 1391 O O . GLY A 1 191 ? -30.938 -3.990 27.175 1.00 96.69 191 GLY A O 1
ATOM 1392 N N . GLU A 1 192 ? -30.924 -6.145 26.565 1.00 97.75 192 GLU A N 1
ATOM 1393 C CA . GLU A 1 192 ? -30.268 -6.612 27.787 1.00 97.75 192 GLU A CA 1
ATOM 1394 C C . GLU A 1 192 ? -28.794 -6.176 27.808 1.00 97.75 192 GLU A C 1
ATOM 1396 O O . GLU A 1 192 ? -28.044 -6.412 26.854 1.00 97.75 192 GLU A O 1
ATOM 1401 N N . ILE A 1 193 ? -28.375 -5.578 28.926 1.00 98.19 193 ILE A N 1
ATOM 1402 C CA . ILE A 1 193 ? -26.981 -5.230 29.203 1.00 98.19 193 ILE A CA 1
ATOM 1403 C C . ILE A 1 193 ? -26.509 -6.054 30.398 1.00 98.19 193 ILE A C 1
ATOM 1405 O O . ILE A 1 193 ? -27.079 -5.966 31.485 1.00 98.19 193 ILE A O 1
ATOM 1409 N N . ILE A 1 194 ? -25.444 -6.831 30.206 1.00 97.50 194 ILE A N 1
ATOM 1410 C CA . ILE A 1 194 ? -24.835 -7.661 31.248 1.00 97.50 194 ILE A CA 1
ATOM 1411 C C . ILE A 1 194 ? -23.474 -7.073 31.597 1.00 97.50 194 ILE A C 1
ATOM 1413 O O . ILE A 1 194 ? -22.636 -6.900 30.716 1.00 97.50 194 ILE A O 1
ATOM 1417 N N . ILE A 1 195 ? -23.242 -6.808 32.881 1.00 97.81 195 ILE A N 1
ATOM 1418 C CA . ILE A 1 195 ? -21.945 -6.386 33.418 1.00 97.81 195 ILE A CA 1
ATOM 1419 C C . ILE A 1 195 ? -21.582 -7.367 34.527 1.00 97.81 195 ILE A C 1
ATOM 1421 O O . ILE A 1 195 ? -22.292 -7.460 35.527 1.00 97.81 195 ILE A O 1
ATOM 1425 N N . SER A 1 196 ? -20.491 -8.109 34.358 1.00 96.19 196 SER A N 1
ATOM 1426 C CA . SER A 1 196 ? -20.062 -9.110 35.336 1.00 96.19 196 SER A CA 1
ATOM 1427 C C . SER A 1 196 ? -18.552 -9.097 35.542 1.00 96.19 196 SER A C 1
ATOM 1429 O O . SER A 1 196 ? -17.781 -8.980 34.589 1.00 96.19 196 SER A O 1
ATOM 1431 N N . GLY A 1 197 ? -18.135 -9.276 36.791 1.00 96.69 197 GLY A N 1
ATOM 1432 C CA . GLY A 1 197 ? -16.744 -9.375 37.223 1.00 96.69 197 GLY A CA 1
ATOM 1433 C C . GLY A 1 197 ? -16.681 -9.792 38.693 1.00 96.69 197 GLY A C 1
ATOM 1434 O O . GLY A 1 197 ? -17.714 -9.841 39.357 1.00 96.69 197 GLY A O 1
ATOM 1435 N N . LYS A 1 198 ? -15.479 -10.105 39.199 1.00 96.38 198 LYS A N 1
ATOM 1436 C CA . LYS A 1 198 ? -15.276 -10.428 40.625 1.00 96.38 198 LYS A CA 1
ATOM 1437 C C . LYS A 1 198 ? -15.687 -9.253 41.516 1.00 96.38 198 LYS A C 1
ATOM 1439 O O . LYS A 1 198 ? -16.468 -9.427 42.440 1.00 96.38 198 LYS A O 1
ATOM 1444 N N . ASP A 1 199 ? -15.163 -8.077 41.188 1.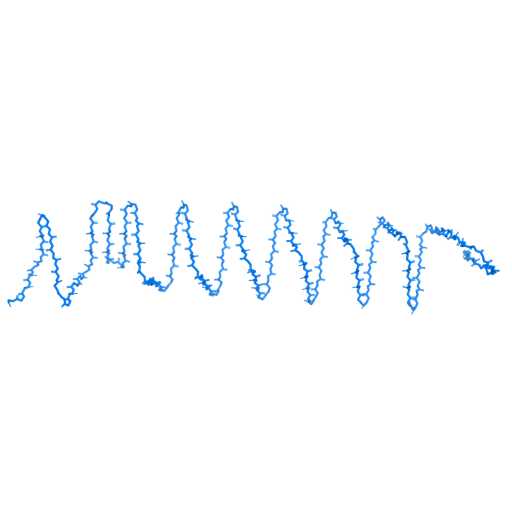00 95.88 199 ASP A N 1
ATOM 1445 C CA . ASP A 1 199 ? -15.438 -6.818 41.861 1.00 95.88 199 ASP A CA 1
ATOM 1446 C C . ASP A 1 199 ? -15.952 -5.828 40.807 1.00 95.88 199 ASP A C 1
ATOM 1448 O O . ASP A 1 199 ? -15.351 -5.686 39.739 1.00 95.88 199 ASP A O 1
ATOM 1452 N N . ILE A 1 200 ? -17.065 -5.149 41.093 1.00 96.06 200 ILE A N 1
ATOM 1453 C CA . ILE A 1 200 ? -17.601 -4.063 40.262 1.00 96.06 200 ILE A CA 1
ATOM 1454 C C . ILE A 1 200 ? -17.618 -2.804 41.127 1.00 96.06 200 ILE A C 1
ATOM 1456 O O . ILE A 1 200 ? -18.367 -2.722 42.097 1.00 96.06 200 ILE A O 1
ATOM 1460 N N . SER A 1 201 ? -16.783 -1.823 40.783 1.00 94.31 201 SER A N 1
ATOM 1461 C CA . SER A 1 201 ? -16.734 -0.533 41.474 1.00 94.31 201 SER A CA 1
ATOM 1462 C C . SER A 1 201 ? -17.420 0.535 40.628 1.00 94.31 201 SER A C 1
ATOM 1464 O O . SER A 1 201 ? -17.028 0.766 39.486 1.00 94.31 201 SER A O 1
ATOM 1466 N N . VAL A 1 202 ? -18.435 1.191 41.191 1.00 95.19 202 VAL A N 1
ATOM 1467 C CA . VAL A 1 202 ? -19.143 2.309 40.557 1.00 95.19 202 VAL A CA 1
ATOM 1468 C C . VAL A 1 202 ? -18.990 3.528 41.460 1.00 95.19 202 VAL A C 1
ATOM 1470 O O . VAL A 1 202 ? -19.562 3.574 42.544 1.00 95.19 202 VAL A O 1
ATOM 1473 N N . GLN A 1 203 ? -18.187 4.499 41.027 1.00 92.75 203 GLN A N 1
ATOM 1474 C CA . GLN A 1 203 ? -17.882 5.715 41.784 1.00 92.75 203 GLN A CA 1
ATOM 1475 C C . GLN A 1 203 ? -18.245 6.937 40.942 1.00 92.75 203 GLN A C 1
ATOM 1477 O O . GLN A 1 203 ? -17.753 7.096 39.826 1.00 92.75 203 GLN A O 1
ATOM 1482 N N . GLY A 1 204 ? -19.112 7.796 41.473 1.00 92.06 204 GLY A N 1
ATOM 1483 C CA . GLY A 1 204 ? -19.466 9.077 40.868 1.00 92.06 204 GLY A CA 1
ATOM 1484 C C . GLY A 1 204 ? -19.032 10.220 41.777 1.00 92.06 204 GLY A C 1
ATOM 1485 O O . GLY A 1 204 ? -19.298 10.177 42.972 1.00 92.06 204 GLY A O 1
ATOM 1486 N N . SER A 1 205 ? -18.388 11.248 41.221 1.00 95.25 205 SER A N 1
ATOM 1487 C CA . SER A 1 205 ? -18.122 12.504 41.945 1.00 95.25 205 SER A CA 1
ATOM 1488 C C . SER A 1 205 ? -19.388 13.349 42.140 1.00 95.25 205 SER A C 1
ATOM 1490 O O . SER A 1 205 ? -19.445 14.193 43.028 1.00 95.25 205 SER A O 1
ATOM 1492 N N . GLY A 1 206 ? -20.398 13.127 41.295 1.00 94.62 206 GLY A N 1
ATOM 1493 C CA . GLY A 1 206 ? -21.745 13.675 41.424 1.00 94.62 206 GLY A CA 1
ATOM 1494 C C . GLY A 1 206 ? -22.756 12.617 41.873 1.00 94.62 206 GLY A C 1
ATOM 1495 O O . GLY A 1 206 ? -22.432 11.668 42.579 1.00 94.62 206 GLY A O 1
ATOM 1496 N N . LYS A 1 207 ? -24.008 12.760 41.433 1.00 93.81 207 LYS A N 1
ATOM 1497 C CA . LYS A 1 207 ? -25.076 11.790 41.722 1.00 93.81 207 LYS A CA 1
ATOM 1498 C C . LYS A 1 207 ? -25.019 10.608 40.752 1.00 93.81 207 LYS A C 1
ATOM 1500 O O . LYS A 1 207 ? -24.898 10.812 39.547 1.00 93.81 207 LYS A O 1
ATOM 1505 N N . ILE A 1 208 ? -25.208 9.393 41.263 1.00 95.06 208 ILE A N 1
ATOM 1506 C CA . ILE A 1 208 ? -25.512 8.208 40.450 1.00 95.06 208 ILE A CA 1
ATOM 1507 C C . ILE A 1 208 ? -27.036 8.052 40.417 1.00 95.06 208 ILE A C 1
ATOM 1509 O O . ILE A 1 208 ? -27.663 7.872 41.458 1.00 95.06 208 ILE A O 1
ATOM 1513 N N . ASN A 1 209 ? -27.640 8.136 39.231 1.00 93.06 209 ASN A N 1
ATOM 1514 C CA . ASN A 1 209 ? -29.084 7.974 39.057 1.00 93.06 209 ASN A CA 1
ATOM 1515 C C . ASN A 1 209 ? -29.400 6.566 38.545 1.00 93.06 209 ASN A C 1
ATOM 1517 O O . ASN A 1 209 ? -28.974 6.205 37.450 1.00 93.06 209 ASN A O 1
ATOM 1521 N N . VAL A 1 210 ? -30.206 5.810 39.290 1.00 94.88 210 VAL A N 1
ATOM 1522 C CA . VAL A 1 210 ? -30.753 4.516 38.859 1.00 94.88 210 VAL A CA 1
ATOM 1523 C C . VAL A 1 210 ? -32.273 4.636 38.838 1.00 94.88 210 VAL A C 1
ATOM 1525 O O . VAL A 1 210 ? -32.887 4.913 39.865 1.00 94.88 210 VAL A O 1
ATOM 1528 N N . LYS A 1 211 ? -32.884 4.486 37.658 1.00 93.88 211 LYS A N 1
ATOM 1529 C CA . LYS A 1 211 ? -34.337 4.574 37.456 1.00 93.88 211 LYS A CA 1
ATOM 1530 C C . LYS A 1 211 ? -34.796 3.374 36.638 1.00 93.88 211 LYS A C 1
ATOM 1532 O O . LYS A 1 211 ? -34.226 3.107 35.585 1.00 93.88 211 LYS A O 1
ATOM 1537 N N . ALA A 1 212 ? -35.839 2.697 37.098 1.00 95.19 212 ALA A N 1
ATOM 1538 C CA . ALA A 1 212 ? -36.513 1.636 36.364 1.00 95.19 212 ALA A CA 1
ATOM 1539 C C . ALA A 1 212 ? -38.023 1.890 36.404 1.00 95.19 212 ALA A C 1
ATOM 1541 O O . ALA A 1 212 ? -38.541 2.357 37.416 1.00 95.19 212 ALA A O 1
ATOM 1542 N N . ALA A 1 213 ? -38.720 1.602 35.301 1.00 95.38 213 ALA A N 1
ATOM 1543 C CA . ALA A 1 213 ? -40.185 1.590 35.292 1.00 95.38 213 ALA A CA 1
ATOM 1544 C C . ALA A 1 213 ? -40.741 0.389 36.080 1.00 95.38 213 ALA A C 1
ATOM 1546 O O . ALA A 1 213 ? -41.831 0.463 36.635 1.00 95.38 213 ALA A O 1
ATOM 1547 N N . GLY A 1 214 ? -39.977 -0.709 36.119 1.00 94.31 214 GLY A N 1
ATOM 1548 C CA . GLY A 1 214 ? -40.231 -1.871 36.965 1.00 94.31 214 GLY A CA 1
ATOM 1549 C C . GLY A 1 214 ? -39.358 -1.882 38.222 1.00 94.31 214 GLY A C 1
ATOM 1550 O O . GLY A 1 214 ? -38.942 -0.844 38.732 1.00 94.31 214 GLY A O 1
ATOM 1551 N N . THR A 1 215 ? -39.061 -3.083 38.709 1.00 93.94 215 THR A N 1
ATOM 1552 C CA . THR A 1 215 ? -38.312 -3.308 39.952 1.00 93.94 215 THR A CA 1
ATOM 1553 C C . THR A 1 215 ? -36.807 -3.101 39.780 1.00 93.94 215 THR A C 1
ATOM 1555 O O . THR A 1 215 ? -36.216 -3.539 38.794 1.00 93.94 215 THR A O 1
ATOM 1558 N N . VAL A 1 216 ? -36.171 -2.502 40.790 1.00 95.44 216 VAL A N 1
ATOM 1559 C CA . VAL A 1 216 ? -34.717 -2.565 40.993 1.00 95.44 216 VAL A CA 1
ATOM 1560 C C . VAL A 1 216 ? -34.433 -3.610 42.072 1.00 95.44 216 VAL A C 1
ATOM 1562 O O . VAL A 1 216 ? -34.809 -3.420 43.226 1.00 95.44 216 VAL A O 1
ATOM 1565 N N . GLU A 1 217 ? -33.774 -4.713 41.711 1.00 92.81 217 GLU A N 1
ATOM 1566 C CA . GLU A 1 217 ? -33.333 -5.735 42.668 1.00 92.81 217 GLU A CA 1
ATOM 1567 C C . GLU A 1 217 ? -31.863 -5.534 43.050 1.00 92.81 217 GLU A C 1
ATOM 1569 O O . GLU A 1 217 ? -30.978 -5.549 42.196 1.00 92.81 217 GLU A O 1
ATOM 1574 N N . LEU A 1 218 ? -31.593 -5.397 44.350 1.00 92.00 218 LEU A N 1
ATOM 1575 C CA . LEU A 1 218 ? -30.246 -5.314 44.915 1.00 92.00 218 LEU A CA 1
ATOM 1576 C C . LEU A 1 218 ? -30.071 -6.456 45.913 1.00 92.00 218 LEU A C 1
ATOM 1578 O O . LEU A 1 218 ? -30.752 -6.508 46.936 1.00 92.00 218 LEU A O 1
ATOM 1582 N N . LYS A 1 219 ? -29.165 -7.385 45.604 1.00 89.12 219 LYS A N 1
ATOM 1583 C CA . LYS A 1 219 ? -28.886 -8.563 46.430 1.00 89.12 219 LYS A CA 1
ATOM 1584 C C . LYS A 1 219 ? -27.430 -8.535 46.874 1.00 89.12 219 LYS A C 1
ATOM 1586 O O . LYS A 1 219 ? -26.523 -8.443 46.054 1.00 89.12 219 LYS A O 1
ATOM 1591 N N . GLY A 1 220 ? -27.219 -8.628 48.179 1.00 90.00 220 GLY A N 1
ATOM 1592 C CA . GLY A 1 220 ? -25.905 -8.698 48.804 1.00 90.00 220 GLY A CA 1
ATOM 1593 C C . GLY A 1 220 ? -26.055 -9.128 50.257 1.00 90.00 220 GLY A C 1
ATOM 1594 O O . GLY A 1 220 ? -27.107 -8.922 50.858 1.00 90.00 220 GLY A O 1
ATOM 1595 N N . SER A 1 221 ? -25.012 -9.724 50.834 1.00 93.50 221 SER A N 1
ATOM 1596 C CA . SER A 1 221 ? -25.011 -10.098 52.256 1.00 93.50 221 SER A CA 1
ATOM 1597 C C . SER A 1 221 ? -25.088 -8.881 53.186 1.00 93.50 221 SER A C 1
ATOM 1599 O O . SER A 1 221 ? -25.532 -9.004 54.325 1.00 93.50 221 SER A O 1
ATOM 1601 N N . LYS A 1 222 ? -24.671 -7.703 52.703 1.00 92.31 222 LYS A N 1
ATOM 1602 C CA . LYS A 1 222 ? -24.744 -6.423 53.409 1.00 92.31 222 LYS A CA 1
ATOM 1603 C C . LYS A 1 222 ? -24.909 -5.278 52.408 1.00 92.31 222 LYS A C 1
ATOM 1605 O O . LYS A 1 222 ? -24.157 -5.196 51.442 1.00 92.31 222 LYS A O 1
ATOM 1610 N N . LEU A 1 223 ? -25.854 -4.381 52.677 1.00 90.62 223 LEU A N 1
ATOM 1611 C CA . LEU A 1 223 ? -25.995 -3.093 51.996 1.00 90.62 223 LEU A CA 1
ATOM 1612 C C . LEU A 1 223 ? -25.625 -1.995 52.997 1.00 90.62 223 LEU A C 1
ATOM 1614 O O . LEU A 1 223 ? -26.134 -1.991 54.117 1.00 90.62 223 LEU A O 1
ATOM 1618 N N . ILE A 1 224 ? -24.705 -1.107 52.622 1.00 89.00 224 ILE A N 1
ATOM 1619 C CA . ILE A 1 224 ? -24.259 0.011 53.461 1.00 89.00 224 ILE A CA 1
ATOM 1620 C C . ILE A 1 224 ? -24.691 1.301 52.775 1.00 89.00 224 ILE A C 1
ATOM 1622 O O . ILE A 1 224 ? -24.371 1.518 51.610 1.00 89.00 224 ILE A O 1
ATOM 1626 N N . THR A 1 225 ? -25.408 2.144 53.505 1.00 87.81 225 THR A N 1
ATOM 1627 C CA . THR A 1 225 ? -25.753 3.508 53.106 1.00 87.81 225 THR A CA 1
ATOM 1628 C C . THR A 1 225 ? -25.239 4.439 54.194 1.00 87.81 225 THR A C 1
ATOM 1630 O O . THR A 1 225 ? -25.494 4.169 55.372 1.00 87.81 225 THR A O 1
ATOM 1633 N N . ASP A 1 226 ? -24.533 5.508 53.829 1.00 79.81 226 ASP A N 1
ATOM 1634 C CA . ASP A 1 226 ? -24.276 6.581 54.791 1.00 79.81 226 ASP A CA 1
ATOM 1635 C C . ASP A 1 226 ? -25.618 7.211 55.194 1.00 79.81 226 ASP A C 1
ATOM 1637 O O . ASP A 1 226 ? -26.521 7.349 54.363 1.00 79.81 226 ASP A O 1
ATOM 1641 N N . LYS A 1 227 ? -25.768 7.484 56.493 1.00 57.81 227 LYS A N 1
ATOM 1642 C CA . LYS A 1 227 ? -26.940 8.164 57.058 1.00 57.81 227 LYS A CA 1
ATOM 1643 C C . LYS A 1 227 ? -26.885 9.659 56.786 1.00 57.81 227 LYS A C 1
ATOM 1645 O O . LYS A 1 227 ? -25.772 10.218 56.882 1.00 57.81 227 LYS A O 1
#

pLDDT: mean 90.03, std 17.06, range [32.44, 98.62]